Protein AF-A0A554UJU0-F1 (afdb_monomer_lite)

Sequence (227 aa):
MSGELVLDNARLVLRDEVVLGAVTIRDGLIHDLERGRVGVGEDFDGDYLIPGAVELHTDHAEYHMRPRPDVEWEPTAAVLAHDAQMTAAGATTVLDAVRLGSGPDDDAAATARAARRLTEAIIGTRQADVLRADHLMHLRCEISAPDCLEQFESYADHPLVRLVSLMDHTPPHHKPRRTPVPDQTLPCHPFAPNTPVHCSHPSAPRPRSSHLTNSKTKTRSTTHLLH

Foldseek 3Di:
DDAKAKEAQEQEDDPPDTAGWMFIADPLHTPDTGGHGPPDHHYPVHYYDYPFDAAADDQQLLCLQDVDPPDGDQSLVSVQVVLVVSVVVRHQHYAHEQEAADDPPGDNVVSLVSSVRNVVSLVVCVVVVPGLHHYAHEYEAAPVGPRRVVSCVVPVPPPRYDHYDYDHPPDPPPPPPPPPDPPPPDDDDDDDDDDDDDDDDDDDDDDDDDDDDDDDDRRDDPDDPDD

pLDDT: mean 79.24, std 24.83, range [23.34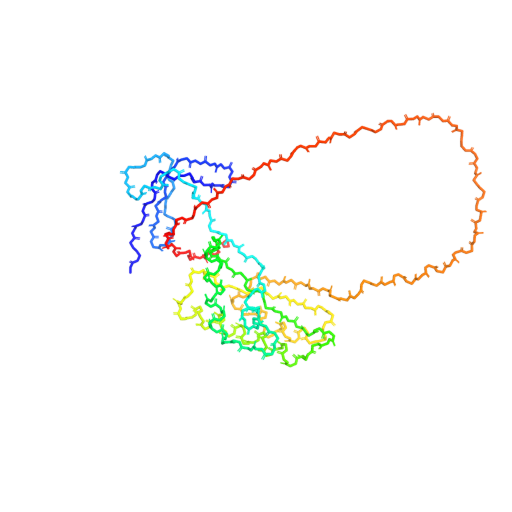, 98.5]

Secondary structure (DSSP, 8-state):
----EEEEEEEEE-SS-EEEEEEEEETTEEEEEEES--S-SEE-TT-EE-PPEEEEEE-HHHHHHSSBTTBPPPHHHHHHHHHHHHHHTTEEEEEEEEEES--TTS-HHHHHHHHHHHHHHHHHHHHTT--SSEEEEEEEEETT-TTHHHHHHTTTT-TTEEEEEEE--SPP-------------PPPP-PPP-----------PPPPP------------------

Radius of gyration: 26.59 Å; chains: 1; bounding box: 62×50×79 Å

Structure (mmCIF, N/CA/C/O backbone):
data_AF-A0A554UJU0-F1
#
_entry.id   AF-A0A554UJU0-F1
#
loop_
_atom_site.group_PDB
_atom_site.id
_atom_site.type_symbol
_atom_site.label_atom_id
_atom_site.label_alt_id
_atom_site.label_comp_id
_atom_site.label_asym_id
_atom_site.label_entity_id
_atom_site.label_seq_id
_atom_site.pdbx_PDB_ins_code
_atom_site.Cartn_x
_atom_site.Cartn_y
_atom_site.Cartn_z
_atom_site.occupancy
_atom_site.B_iso_or_equiv
_atom_site.auth_seq_id
_atom_site.auth_comp_id
_atom_site.auth_asym_id
_atom_site.auth_atom_id
_atom_site.pdbx_PDB_model_num
ATOM 1 N N . MET A 1 1 ? 8.185 4.685 19.438 1.00 41.12 1 MET A N 1
ATOM 2 C CA . MET A 1 1 ? 7.465 3.639 20.187 1.00 41.12 1 MET A CA 1
ATOM 3 C C . MET A 1 1 ? 5.994 3.839 19.902 1.00 41.12 1 MET A C 1
ATOM 5 O O . MET A 1 1 ? 5.480 4.906 20.209 1.00 41.12 1 MET A O 1
ATOM 9 N N . SER A 1 2 ? 5.370 2.906 19.193 1.00 59.56 2 SER A N 1
ATOM 10 C CA . SER A 1 2 ? 3.920 2.903 18.995 1.00 59.56 2 SER A CA 1
ATOM 11 C C . SER A 1 2 ? 3.270 2.552 20.326 1.00 59.56 2 SER A C 1
ATOM 13 O O . SER A 1 2 ? 3.501 1.471 20.847 1.00 59.56 2 SER A O 1
ATOM 15 N N . GLY A 1 3 ? 2.537 3.497 20.910 1.00 84.19 3 GLY A N 1
ATOM 16 C CA . GLY A 1 3 ? 1.732 3.233 22.098 1.00 84.19 3 GLY A CA 1
ATOM 17 C C . GLY A 1 3 ? 0.534 2.340 21.779 1.00 84.19 3 GLY A C 1
ATOM 18 O O . GLY A 1 3 ? 0.252 2.040 20.618 1.00 84.19 3 GLY A O 1
ATOM 19 N N . GLU A 1 4 ? -0.172 1.936 22.826 1.00 94.25 4 GLU A N 1
ATOM 20 C CA . GLU A 1 4 ? -1.499 1.339 22.703 1.00 94.25 4 GLU A CA 1
ATOM 21 C C . GLU A 1 4 ? -2.502 2.394 22.205 1.00 94.25 4 GLU A C 1
ATOM 23 O O . GLU A 1 4 ? -2.499 3.532 22.680 1.00 94.25 4 GLU A O 1
ATOM 28 N N . LEU A 1 5 ? -3.346 2.016 21.245 1.00 95.81 5 LEU A N 1
ATOM 29 C CA . LEU A 1 5 ? -4.483 2.796 20.762 1.00 95.81 5 LEU A CA 1
ATOM 30 C C . LEU A 1 5 ? -5.749 1.963 20.948 1.00 95.81 5 LEU A C 1
ATOM 32 O O . LEU A 1 5 ? -5.813 0.834 20.469 1.00 95.81 5 LEU A O 1
ATOM 36 N N . VAL A 1 6 ? -6.758 2.533 21.597 1.00 97.19 6 VAL A N 1
ATOM 37 C CA . VAL A 1 6 ? -8.088 1.930 21.712 1.00 97.19 6 VAL A CA 1
ATOM 38 C C . VAL A 1 6 ? -9.078 2.840 20.998 1.00 97.19 6 VAL A C 1
ATOM 40 O O . VAL A 1 6 ? -9.145 4.026 21.322 1.00 97.19 6 VAL A O 1
ATOM 43 N N . LEU A 1 7 ? -9.816 2.293 20.033 1.00 97.75 7 LEU A N 1
ATOM 44 C CA . LEU A 1 7 ? -10.959 2.953 19.400 1.00 97.75 7 LEU A CA 1
ATOM 45 C C . LEU A 1 7 ? -12.227 2.280 19.934 1.00 97.75 7 LEU A C 1
ATOM 47 O O . LEU A 1 7 ? -12.445 1.104 19.652 1.00 97.75 7 LEU A O 1
ATOM 51 N N . ASP A 1 8 ? -13.030 2.995 20.716 1.00 98.06 8 ASP A N 1
ATOM 52 C CA . ASP A 1 8 ? -14.304 2.523 21.276 1.00 98.06 8 ASP A CA 1
ATOM 53 C C . ASP A 1 8 ? -15.488 3.042 20.451 1.00 98.06 8 ASP A C 1
ATOM 55 O O . ASP A 1 8 ? -15.350 3.962 19.650 1.00 98.06 8 ASP A O 1
ATOM 59 N N . ASN A 1 9 ? -16.677 2.476 20.669 1.00 97.62 9 ASN A N 1
ATOM 60 C CA . ASN A 1 9 ? -17.921 2.923 20.042 1.00 97.62 9 ASN A CA 1
ATOM 61 C C . ASN A 1 9 ? -17.843 2.949 18.499 1.00 97.62 9 ASN A C 1
ATOM 63 O O . ASN A 1 9 ? -18.396 3.837 17.862 1.00 97.62 9 ASN A O 1
ATOM 67 N N . ALA A 1 10 ? -17.178 1.972 17.882 1.00 98.12 10 ALA A N 1
ATOM 68 C CA . ALA A 1 10 ? -17.066 1.841 16.430 1.00 98.12 10 ALA A CA 1
ATOM 69 C C . ALA A 1 10 ? -18.028 0.773 15.887 1.00 98.12 10 ALA A C 1
ATOM 71 O O . ALA A 1 10 ? -18.247 -0.267 16.510 1.00 98.12 10 ALA A O 1
ATOM 72 N N . ARG A 1 11 ? -18.579 0.980 14.686 1.00 98.50 11 ARG A N 1
ATOM 73 C CA . ARG A 1 11 ? -19.240 -0.074 13.899 1.00 98.50 11 ARG A CA 1
ATOM 74 C C . ARG A 1 11 ? -18.176 -0.866 13.146 1.00 98.50 11 ARG A C 1
ATOM 76 O O . ARG A 1 11 ? -17.795 -0.510 12.032 1.00 98.50 11 ARG A O 1
ATOM 83 N N . LEU A 1 12 ? -17.695 -1.932 13.772 1.00 98.12 12 LEU A N 1
ATOM 84 C CA . LEU A 1 12 ? -16.683 -2.828 13.227 1.00 98.12 12 LEU A CA 1
ATOM 85 C C . LEU A 1 12 ? -17.290 -3.645 12.082 1.00 98.12 12 LEU A C 1
ATOM 87 O O . LEU A 1 12 ? -18.213 -4.432 12.305 1.00 98.12 12 LEU A O 1
ATOM 91 N N . VAL A 1 13 ? -16.776 -3.466 10.865 1.00 97.81 13 VAL A N 1
ATOM 92 C CA . VAL A 1 13 ? -17.168 -4.272 9.702 1.00 97.81 13 VAL A CA 1
ATOM 93 C C . VAL A 1 13 ? -16.251 -5.483 9.619 1.00 97.81 13 VAL A C 1
ATOM 95 O O . VAL A 1 13 ? -15.093 -5.389 9.212 1.00 97.81 13 VAL A O 1
ATOM 98 N N . LEU A 1 14 ? -16.780 -6.629 10.033 1.00 96.69 14 LEU A N 1
ATOM 99 C CA . LEU A 1 14 ? -16.108 -7.917 9.945 1.00 96.69 14 LEU A CA 1
ATOM 100 C C . LEU A 1 14 ? -16.478 -8.602 8.625 1.00 96.69 14 LEU A C 1
ATOM 102 O O . LEU A 1 14 ? -17.199 -8.052 7.794 1.00 96.69 14 LEU A O 1
ATOM 106 N N . ARG A 1 15 ? -15.980 -9.824 8.422 1.00 95.75 15 ARG A N 1
ATOM 107 C CA . ARG A 1 15 ? -16.236 -10.588 7.193 1.00 95.75 15 ARG A CA 1
ATOM 108 C C . ARG A 1 15 ? -17.731 -10.773 6.910 1.00 95.75 15 ARG A C 1
ATOM 110 O O . ARG A 1 15 ? -18.149 -10.599 5.771 1.00 95.75 15 ARG A O 1
ATOM 117 N N . ASP A 1 16 ? -18.498 -11.126 7.939 1.00 96.88 16 ASP A N 1
ATOM 118 C CA . ASP A 1 16 ? -19.880 -11.599 7.788 1.00 96.88 16 ASP A CA 1
ATOM 119 C C . ASP A 1 16 ? -20.905 -10.742 8.551 1.00 96.88 16 ASP A C 1
ATOM 121 O O . ASP A 1 16 ? -22.111 -10.951 8.427 1.00 96.88 16 ASP A O 1
ATOM 125 N N . GLU A 1 17 ? -20.451 -9.777 9.355 1.00 97.44 17 GLU A N 1
ATOM 126 C CA . GLU A 1 17 ? -21.320 -8.982 10.222 1.00 97.44 17 GLU A CA 1
ATOM 127 C C . GLU A 1 17 ? -20.766 -7.580 10.486 1.00 97.44 17 GLU A C 1
ATOM 129 O O . GLU A 1 17 ? -19.571 -7.315 10.342 1.00 97.44 17 GLU A O 1
ATOM 134 N N . VAL A 1 18 ? -21.659 -6.691 10.922 1.00 98.25 18 VAL A N 1
ATOM 135 C CA . VAL A 1 18 ? -21.302 -5.384 11.474 1.00 98.25 18 VAL A CA 1
ATOM 136 C C . VAL A 1 18 ? -21.710 -5.363 12.939 1.00 98.25 18 VAL A C 1
ATOM 138 O O . VAL A 1 18 ? -22.890 -5.538 13.251 1.00 98.25 18 VAL A O 1
ATOM 141 N N . VAL A 1 19 ? -20.751 -5.127 13.832 1.00 97.69 19 VAL A N 1
ATOM 142 C CA . VAL A 1 19 ? -20.987 -5.079 15.281 1.00 97.69 19 VAL A CA 1
ATOM 143 C C . VAL A 1 19 ? -20.570 -3.730 15.848 1.00 97.69 19 VAL A C 1
ATOM 145 O O . VAL A 1 19 ? -19.550 -3.175 15.454 1.00 97.69 19 VAL A O 1
ATOM 148 N N . LEU A 1 20 ? -21.355 -3.193 16.784 1.00 98.25 20 LEU A N 1
ATOM 149 C CA . LEU A 1 20 ? -20.886 -2.086 17.617 1.00 98.25 20 LEU A CA 1
ATOM 150 C C . LEU A 1 20 ? -19.859 -2.644 18.603 1.00 98.25 20 LEU A C 1
ATOM 152 O O . LEU A 1 20 ? -20.150 -3.635 19.278 1.00 98.25 20 LEU A O 1
ATOM 156 N N . GLY A 1 21 ? -18.687 -2.031 18.687 1.00 97.75 21 GLY A N 1
ATOM 157 C CA . GLY A 1 21 ? -17.577 -2.576 19.450 1.00 97.75 21 GLY A CA 1
ATOM 158 C C . GLY A 1 21 ? -16.414 -1.615 19.631 1.00 97.75 21 GLY A C 1
ATOM 159 O O . GLY A 1 21 ? -16.518 -0.424 19.333 1.00 97.75 21 GLY A O 1
ATOM 160 N N . ALA A 1 22 ? -15.302 -2.179 20.084 1.00 98.06 22 ALA A N 1
ATOM 161 C CA . ALA A 1 22 ? -14.028 -1.500 20.230 1.00 98.06 22 ALA A CA 1
ATOM 162 C C . ALA A 1 22 ? -12.893 -2.322 19.607 1.00 98.06 22 ALA A C 1
ATOM 164 O O . ALA A 1 22 ? -12.956 -3.553 19.564 1.00 98.06 22 ALA A O 1
ATOM 165 N N . VAL A 1 23 ? -11.843 -1.647 19.141 1.00 97.62 23 VAL A N 1
ATOM 166 C CA . VAL A 1 23 ? -10.590 -2.282 18.718 1.00 97.62 23 VAL A CA 1
ATOM 167 C C . VAL A 1 23 ? -9.434 -1.777 19.568 1.00 97.62 23 VAL A C 1
ATOM 169 O O . VAL A 1 23 ? -9.265 -0.572 19.754 1.00 97.62 23 VAL A O 1
ATOM 172 N N . THR A 1 24 ? -8.610 -2.706 20.044 1.00 97.44 24 THR A N 1
ATOM 173 C CA . THR A 1 24 ? -7.340 -2.396 20.704 1.00 97.44 24 THR A CA 1
ATOM 174 C C . THR A 1 24 ? -6.198 -2.697 19.750 1.00 97.44 24 THR A C 1
ATOM 176 O O . THR A 1 24 ? -6.094 -3.798 19.209 1.00 97.44 24 THR A O 1
ATOM 179 N N . ILE A 1 25 ? -5.318 -1.723 19.555 1.00 96.69 25 ILE A N 1
ATOM 180 C CA . ILE A 1 25 ? -4.169 -1.788 18.660 1.00 96.69 25 ILE A CA 1
ATOM 181 C C . ILE A 1 25 ? -2.909 -1.601 19.498 1.00 96.69 25 ILE A C 1
ATOM 183 O O . ILE A 1 25 ? -2.757 -0.601 20.200 1.00 96.69 25 ILE A O 1
ATOM 187 N N . ARG A 1 26 ? -1.989 -2.562 19.416 1.00 95.88 26 ARG A N 1
ATOM 188 C CA . ARG A 1 26 ? -0.685 -2.524 20.088 1.00 95.88 26 ARG A CA 1
ATOM 189 C C . ARG A 1 26 ? 0.397 -2.741 19.058 1.00 95.88 26 ARG A C 1
ATOM 191 O O . ARG A 1 26 ? 0.314 -3.657 18.248 1.00 95.88 26 ARG A O 1
ATOM 198 N N . ASP A 1 27 ? 1.391 -1.865 19.063 1.00 92.44 27 ASP A N 1
ATOM 199 C CA . ASP A 1 27 ? 2.519 -1.953 18.138 1.00 92.44 27 ASP A CA 1
ATOM 200 C C . ASP A 1 27 ? 2.123 -2.024 16.652 1.00 92.44 27 ASP A C 1
ATOM 202 O O . ASP A 1 27 ? 2.762 -2.684 15.839 1.00 92.44 27 ASP A O 1
ATOM 206 N N . GLY A 1 28 ? 1.041 -1.320 16.294 1.00 91.00 28 GLY A N 1
ATOM 207 C CA . GLY A 1 28 ? 0.481 -1.302 14.938 1.00 91.00 28 GLY A CA 1
ATOM 208 C C . GLY A 1 28 ? -0.363 -2.530 14.579 1.00 91.00 28 GLY A C 1
ATOM 209 O O . GLY A 1 28 ? -1.012 -2.536 13.539 1.00 91.00 28 GLY A O 1
ATOM 210 N N . LEU A 1 29 ? -0.419 -3.540 15.442 1.00 95.25 29 LEU A N 1
ATOM 211 C CA . LEU A 1 29 ? -1.196 -4.753 15.226 1.00 95.25 29 LEU A CA 1
ATOM 212 C C . LEU A 1 29 ? -2.518 -4.694 15.984 1.00 95.25 29 LEU A C 1
ATOM 214 O O . LEU A 1 29 ? -2.592 -4.172 17.097 1.00 95.25 29 LEU A O 1
ATOM 218 N N . ILE A 1 30 ? -3.562 -5.270 15.390 1.00 96.31 30 ILE A N 1
ATOM 219 C CA . ILE A 1 30 ? -4.828 -5.504 16.086 1.00 96.31 30 ILE A CA 1
ATOM 220 C C . ILE A 1 30 ? -4.552 -6.523 17.194 1.00 96.31 30 ILE A C 1
ATOM 222 O O . ILE A 1 30 ? -4.195 -7.666 16.916 1.00 96.31 30 ILE A O 1
ATOM 226 N N . HIS A 1 31 ? -4.685 -6.085 18.442 1.00 96.81 31 HIS A N 1
ATOM 227 C CA . HIS A 1 31 ? -4.496 -6.918 19.622 1.00 96.81 31 HIS A CA 1
ATOM 228 C C . HIS A 1 31 ? -5.812 -7.554 20.072 1.00 96.81 31 HIS A C 1
ATOM 230 O O . HIS A 1 31 ? -5.816 -8.719 20.456 1.00 96.81 31 HIS A O 1
ATOM 236 N N . ASP A 1 32 ? -6.912 -6.795 20.046 1.00 96.50 32 ASP A N 1
ATOM 237 C CA . ASP A 1 32 ? -8.223 -7.295 20.465 1.00 96.50 32 ASP A CA 1
ATOM 238 C C . ASP A 1 32 ? -9.379 -6.610 19.724 1.00 96.50 32 ASP A C 1
ATOM 240 O O . ASP A 1 32 ? -9.243 -5.474 19.257 1.00 96.50 32 ASP A O 1
ATOM 244 N N . LEU A 1 33 ? -10.510 -7.312 19.636 1.00 96.62 33 LEU A N 1
ATOM 245 C CA . LEU A 1 33 ? -11.778 -6.837 19.085 1.00 96.62 33 LEU A CA 1
ATOM 246 C C . LEU A 1 33 ? -12.902 -7.198 20.055 1.00 96.62 33 LEU A C 1
ATOM 248 O O . LEU A 1 33 ? -13.291 -8.361 20.176 1.00 96.62 33 LEU A O 1
ATOM 252 N N . GLU A 1 34 ? -13.466 -6.191 20.707 1.00 96.88 34 GLU A N 1
ATOM 253 C CA . GLU A 1 34 ? -14.497 -6.373 21.723 1.00 96.88 34 GLU A CA 1
ATOM 254 C C . GLU A 1 34 ? -15.868 -5.963 21.182 1.00 96.88 34 GLU A C 1
ATOM 256 O O . GLU A 1 34 ? -16.014 -4.964 20.475 1.00 96.88 34 GLU A O 1
ATOM 261 N N . ARG A 1 35 ? -16.901 -6.748 21.506 1.00 96.25 35 ARG A N 1
ATOM 262 C CA . ARG A 1 35 ? -18.293 -6.412 21.181 1.00 96.25 35 ARG A CA 1
ATOM 263 C C . ARG A 1 35 ? -18.887 -5.546 22.287 1.00 96.25 35 ARG A C 1
ATOM 265 O O . ARG A 1 35 ? -18.789 -5.885 23.462 1.00 96.25 35 ARG A O 1
ATOM 272 N N . GLY A 1 36 ? -19.616 -4.506 21.896 1.00 94.31 36 GLY A N 1
ATOM 273 C CA . GLY A 1 36 ? -20.135 -3.498 22.814 1.00 94.31 36 GLY A CA 1
ATOM 274 C C . GLY A 1 36 ? -19.085 -2.453 23.187 1.00 94.31 36 GLY A C 1
ATOM 275 O O . GLY A 1 36 ? -17.926 -2.541 22.796 1.00 94.31 36 GLY A O 1
ATOM 276 N N . ARG A 1 37 ? -19.520 -1.426 23.919 1.00 93.25 37 ARG A N 1
ATOM 277 C CA . ARG A 1 37 ? -18.629 -0.348 24.351 1.00 93.25 37 ARG A CA 1
ATOM 278 C C . ARG A 1 37 ? -17.758 -0.801 25.515 1.00 93.25 37 ARG A C 1
ATOM 280 O O . ARG A 1 37 ? -18.285 -1.375 26.469 1.00 93.25 37 ARG A O 1
ATOM 287 N N . VAL A 1 38 ? -16.474 -0.463 25.466 1.00 93.31 38 VAL A N 1
ATOM 288 C CA . VAL A 1 38 ? -15.516 -0.724 26.556 1.00 93.31 38 VAL A CA 1
ATOM 289 C C . VAL A 1 38 ? -15.375 0.470 27.505 1.00 93.31 38 VAL A C 1
ATOM 291 O O . VAL A 1 38 ? -14.982 0.301 28.657 1.00 93.31 38 VAL A O 1
ATOM 294 N N . GLY A 1 39 ? -15.749 1.679 27.064 1.00 92.25 39 GLY A N 1
ATOM 295 C CA . GLY A 1 39 ? -15.749 2.887 27.895 1.00 92.25 39 GLY A CA 1
ATOM 296 C C . GLY A 1 39 ? -14.361 3.483 28.151 1.00 92.25 39 GLY A C 1
ATOM 297 O O . GLY A 1 39 ? -14.210 4.308 29.052 1.00 92.25 39 GLY A O 1
ATOM 298 N N . VAL A 1 40 ? -13.356 3.070 27.377 1.00 93.56 40 VAL A N 1
ATOM 299 C CA . VAL A 1 40 ? -11.974 3.567 27.411 1.00 93.56 40 VAL A CA 1
ATOM 300 C C . VAL A 1 40 ? -11.470 3.785 25.985 1.00 93.56 40 VAL A C 1
ATOM 302 O O . VAL A 1 40 ? -11.921 3.109 25.069 1.00 93.56 40 VAL A O 1
ATOM 305 N N . GLY A 1 41 ? -10.513 4.694 25.796 1.00 94.75 41 GLY A N 1
ATOM 306 C CA . GLY A 1 41 ? -9.967 5.007 24.472 1.00 94.75 41 GLY A CA 1
ATOM 307 C C . GLY A 1 41 ? -10.637 6.197 23.787 1.00 94.75 41 GLY A C 1
ATOM 308 O O . GLY A 1 41 ? -11.312 7.006 24.425 1.00 94.75 41 GLY A O 1
ATOM 309 N N . GLU A 1 42 ? -10.384 6.327 22.489 1.00 96.75 42 GLU A N 1
ATOM 310 C CA . GLU A 1 42 ? -10.978 7.343 21.623 1.00 96.75 42 GLU A CA 1
ATOM 311 C C . GLU A 1 42 ? -12.390 6.911 21.211 1.00 96.75 42 GLU A C 1
ATOM 313 O O . GLU A 1 42 ? -12.586 5.789 20.749 1.00 96.75 42 GLU A O 1
ATOM 318 N N . ASP A 1 43 ? -13.378 7.789 21.392 1.00 97.06 43 ASP A N 1
ATOM 319 C CA . ASP A 1 43 ? -14.756 7.533 20.966 1.00 97.06 43 ASP A CA 1
ATOM 320 C C . ASP A 1 43 ? -14.864 7.723 19.445 1.00 97.06 43 ASP A C 1
ATOM 322 O O . ASP A 1 43 ? -14.670 8.829 18.940 1.00 97.06 43 ASP A O 1
ATOM 326 N N . PHE A 1 44 ? -15.170 6.645 18.722 1.00 97.06 44 PHE A N 1
ATOM 327 C CA . PHE A 1 44 ? -15.310 6.633 17.265 1.00 97.06 44 PHE A CA 1
ATOM 328 C C . PHE A 1 44 ? -16.709 7.073 16.786 1.00 97.06 44 PHE A C 1
ATOM 330 O O . PHE A 1 44 ? -17.053 6.868 15.628 1.00 97.06 44 PHE A O 1
ATOM 337 N N . ASP A 1 45 ? -17.535 7.642 17.671 1.00 97.25 45 ASP A N 1
ATOM 338 C CA . ASP A 1 45 ? -18.843 8.267 17.396 1.00 97.25 45 ASP A CA 1
ATOM 339 C C . ASP A 1 45 ? -19.863 7.369 16.661 1.00 97.25 45 ASP A C 1
ATOM 341 O O . ASP A 1 45 ? -20.771 7.815 15.960 1.00 97.25 45 ASP A O 1
ATOM 345 N N . GLY A 1 46 ? -19.734 6.051 16.813 1.00 96.88 46 GLY A N 1
ATOM 346 C CA . GLY A 1 46 ? -20.559 5.082 16.100 1.00 96.88 46 GLY A CA 1
ATOM 347 C C . GLY A 1 46 ? -20.225 4.953 14.612 1.00 96.88 46 GLY A C 1
ATOM 348 O O . GLY A 1 46 ? -20.975 4.277 13.899 1.00 96.88 46 GLY A O 1
ATOM 349 N N . ASP A 1 47 ? -19.151 5.570 14.116 1.00 97.88 47 ASP A N 1
ATOM 350 C CA . ASP A 1 47 ? -18.752 5.488 12.712 1.00 97.88 47 ASP A CA 1
ATOM 351 C C . ASP A 1 47 ? -18.245 4.095 12.328 1.00 97.88 47 ASP A C 1
ATOM 353 O O . ASP A 1 47 ? -17.959 3.233 13.164 1.00 97.88 47 ASP A O 1
ATOM 357 N N . TYR A 1 48 ? -18.184 3.847 11.020 1.00 98.06 48 TYR A N 1
ATOM 358 C CA . TYR A 1 48 ? -17.742 2.569 10.478 1.00 98.06 48 TYR A CA 1
ATOM 359 C C . TYR A 1 48 ? -16.226 2.456 10.504 1.00 98.06 48 TYR A C 1
ATOM 361 O O . TYR A 1 48 ? -15.523 3.245 9.875 1.00 98.06 48 TYR A O 1
ATOM 369 N N . LEU A 1 49 ? -15.740 1.403 11.154 1.00 97.56 49 LEU A N 1
ATOM 370 C CA . LEU A 1 49 ? -14.356 0.979 11.051 1.00 97.56 49 LEU A CA 1
ATOM 371 C C . LEU A 1 49 ? -14.283 -0.232 10.121 1.00 97.56 49 LEU A C 1
ATOM 373 O O . LEU A 1 49 ? -14.761 -1.320 10.451 1.00 97.56 49 LEU A O 1
ATOM 377 N N . ILE A 1 50 ? -13.698 -0.019 8.944 1.00 97.44 50 ILE A N 1
ATOM 378 C CA . ILE A 1 50 ? -13.497 -1.044 7.916 1.00 97.44 50 ILE A CA 1
ATOM 379 C C . ILE A 1 50 ? -12.014 -1.425 7.825 1.00 97.44 50 ILE A C 1
ATOM 381 O O . ILE A 1 50 ? -11.155 -0.586 8.109 1.00 97.44 50 ILE A O 1
ATOM 385 N N . PRO A 1 51 ? -11.684 -2.657 7.395 1.00 96.75 51 PRO A N 1
ATOM 386 C CA . PRO A 1 51 ? -10.320 -2.991 7.009 1.00 96.75 51 PRO A CA 1
ATOM 387 C C . PRO A 1 51 ? -9.816 -2.036 5.924 1.00 96.75 51 PRO A C 1
ATOM 389 O O . PRO A 1 51 ? -10.563 -1.671 5.013 1.00 96.75 51 PRO A O 1
ATOM 392 N N . GLY A 1 52 ? -8.543 -1.653 6.012 1.00 96.50 52 GLY A N 1
ATOM 393 C CA . GLY A 1 52 ? -7.903 -0.850 4.976 1.00 96.50 52 GLY A CA 1
ATOM 394 C C . GLY A 1 52 ? -7.952 -1.551 3.618 1.00 96.50 52 GLY A C 1
ATOM 395 O O . GLY A 1 52 ? -7.793 -2.772 3.531 1.00 96.50 52 GLY A O 1
ATOM 396 N N . ALA A 1 53 ? -8.205 -0.787 2.555 1.00 97.50 53 ALA A N 1
ATOM 397 C CA . ALA A 1 53 ? -8.322 -1.362 1.222 1.00 97.50 53 ALA A CA 1
ATOM 398 C C . ALA A 1 53 ? -6.950 -1.807 0.685 1.00 97.50 53 ALA A C 1
ATOM 400 O O . ALA A 1 53 ? -5.928 -1.150 0.914 1.00 97.50 53 ALA A O 1
ATOM 401 N N . VAL A 1 54 ? -6.957 -2.915 -0.058 1.00 97.56 54 VAL A N 1
ATOM 402 C CA . VAL A 1 54 ? -5.813 -3.396 -0.836 1.00 97.56 54 VAL A CA 1
ATOM 403 C C . VAL A 1 54 ? -6.087 -3.070 -2.298 1.00 97.56 54 VAL A C 1
ATOM 405 O O . VAL A 1 54 ? -6.931 -3.708 -2.927 1.00 97.56 54 VAL A O 1
ATOM 408 N N . GLU A 1 55 ? -5.399 -2.060 -2.822 1.00 96.44 55 GLU A N 1
ATOM 409 C CA . GLU A 1 55 ? -5.454 -1.709 -4.239 1.00 96.44 55 GLU A CA 1
ATOM 410 C C . GLU A 1 55 ? -4.567 -2.680 -5.019 1.00 96.44 55 GLU A C 1
ATOM 412 O O . GLU A 1 55 ? -3.356 -2.724 -4.815 1.00 96.44 55 GLU A O 1
ATOM 417 N N . LEU A 1 56 ? -5.179 -3.495 -5.878 1.00 95.75 56 LEU A N 1
ATOM 418 C CA . LEU A 1 56 ? -4.491 -4.558 -6.611 1.00 95.75 56 LEU A CA 1
ATOM 419 C C . LEU A 1 56 ? -3.921 -4.078 -7.942 1.00 95.75 56 LEU A C 1
ATOM 421 O O . LEU A 1 56 ? -3.054 -4.754 -8.494 1.00 95.75 56 LEU A O 1
ATOM 425 N N . HIS A 1 57 ? -4.444 -2.977 -8.481 1.00 90.44 57 HIS A N 1
ATOM 426 C CA . HIS A 1 57 ? -4.099 -2.539 -9.817 1.00 90.44 57 HIS A CA 1
ATOM 427 C C . HIS A 1 57 ? -4.211 -1.027 -9.976 1.00 90.44 57 HIS A C 1
ATOM 429 O O . HIS A 1 57 ? -5.284 -0.477 -10.227 1.00 90.44 57 HIS A O 1
ATOM 435 N N . THR A 1 58 ? -3.062 -0.360 -9.935 1.00 85.19 58 THR A N 1
ATOM 436 C CA . THR A 1 58 ? -2.969 1.066 -10.232 1.00 85.19 58 THR A CA 1
ATOM 437 C C . THR A 1 58 ? -1.764 1.364 -11.108 1.00 85.19 58 THR A C 1
ATOM 439 O O . THR A 1 58 ? -0.622 1.149 -10.719 1.00 85.19 58 THR A O 1
ATOM 442 N N . ASP A 1 59 ? -2.017 1.903 -12.295 1.00 81.06 59 ASP A N 1
ATOM 443 C CA . ASP A 1 59 ? -1.006 2.491 -13.179 1.00 81.06 59 ASP A CA 1
ATOM 444 C C . ASP A 1 59 ? -0.875 4.012 -12.977 1.00 81.06 59 ASP A C 1
ATOM 446 O O . ASP A 1 59 ? -0.136 4.695 -13.687 1.00 81.06 59 ASP A O 1
ATOM 450 N N . HIS A 1 60 ? -1.545 4.569 -11.959 1.00 79.06 60 HIS A N 1
ATOM 451 C CA . HIS A 1 60 ? -1.517 6.006 -11.687 1.00 79.06 60 HIS A CA 1
ATOM 452 C C . HIS A 1 60 ? -0.132 6.538 -11.326 1.00 79.06 60 HIS A C 1
ATOM 454 O O . HIS A 1 60 ? 0.132 7.709 -11.593 1.00 79.06 60 HIS A O 1
ATOM 460 N N . ALA A 1 61 ? 0.766 5.725 -10.764 1.00 79.81 61 ALA A N 1
ATOM 461 C CA . ALA A 1 61 ? 2.133 6.162 -10.489 1.00 79.81 61 ALA A CA 1
ATOM 462 C C . ALA A 1 61 ? 2.874 6.579 -11.779 1.00 79.81 61 ALA A C 1
ATOM 464 O O . ALA A 1 61 ? 3.559 7.605 -11.790 1.00 79.81 61 ALA A O 1
ATOM 465 N N . GLU A 1 62 ? 2.666 5.862 -12.891 1.00 80.44 62 GLU A N 1
ATOM 466 C CA . GLU A 1 62 ? 3.219 6.226 -14.204 1.00 80.44 62 GLU A CA 1
ATOM 467 C C . GLU A 1 62 ? 2.619 7.546 -14.717 1.00 80.44 62 GLU A C 1
ATOM 469 O O . GLU A 1 62 ? 3.347 8.415 -15.209 1.00 80.44 62 GLU A O 1
ATOM 474 N N . TYR A 1 63 ? 1.310 7.755 -14.523 1.00 79.56 63 TYR A N 1
ATOM 475 C CA . TYR A 1 63 ? 0.647 9.024 -14.845 1.00 79.56 63 TYR A CA 1
ATOM 476 C C . TYR A 1 63 ? 1.184 10.198 -14.015 1.00 79.56 63 TYR A C 1
ATOM 478 O O . TYR A 1 63 ? 1.310 11.305 -14.535 1.00 79.56 63 TYR A O 1
ATOM 486 N N . HIS A 1 64 ? 1.558 9.978 -12.752 1.00 81.62 64 HIS A N 1
ATOM 487 C CA . HIS A 1 64 ? 2.216 11.005 -11.936 1.00 81.62 64 HIS A CA 1
ATOM 488 C C . HIS A 1 64 ? 3.637 11.310 -12.433 1.00 81.62 64 HIS A C 1
ATOM 490 O O . HIS A 1 64 ? 4.054 12.466 -12.406 1.00 81.62 64 HIS A O 1
ATOM 496 N N . MET A 1 65 ? 4.374 10.317 -12.942 1.00 85.38 65 MET A N 1
ATOM 497 C CA . MET A 1 65 ? 5.696 10.534 -13.551 1.00 85.38 65 MET A CA 1
ATOM 498 C C . MET A 1 65 ? 5.621 11.298 -14.878 1.00 85.38 65 MET A C 1
ATOM 500 O O . MET A 1 65 ? 6.559 12.020 -15.220 1.00 85.38 65 MET A O 1
ATOM 504 N N . ARG A 1 66 ? 4.522 11.154 -15.624 1.00 85.19 66 ARG A N 1
ATOM 505 C CA . ARG A 1 66 ? 4.269 11.835 -16.903 1.00 85.19 66 ARG A CA 1
ATOM 506 C C . ARG A 1 66 ? 2.889 12.499 -16.904 1.00 85.19 66 ARG A C 1
ATOM 508 O O . ARG A 1 66 ? 1.988 12.054 -17.615 1.00 85.19 66 ARG A O 1
ATOM 515 N N . PRO A 1 67 ? 2.707 13.597 -16.147 1.00 81.75 67 PRO A N 1
ATOM 516 C CA . PRO A 1 67 ? 1.390 14.207 -15.946 1.00 81.75 67 PRO A CA 1
ATOM 517 C C . PRO A 1 67 ? 0.805 14.825 -17.223 1.00 81.75 67 PRO A C 1
ATOM 519 O O . PRO A 1 67 ? -0.392 15.097 -17.298 1.00 81.75 67 PRO A O 1
ATOM 522 N N . ARG A 1 68 ? 1.650 15.093 -18.224 1.00 84.44 68 ARG A N 1
ATOM 523 C CA . ARG A 1 68 ? 1.260 15.531 -19.567 1.00 84.44 68 ARG A CA 1
ATOM 524 C C . ARG A 1 68 ? 2.341 15.134 -20.582 1.00 84.44 68 ARG A C 1
ATOM 526 O O . ARG A 1 68 ? 3.466 14.858 -20.159 1.00 84.44 68 ARG A O 1
ATOM 533 N N . PRO A 1 69 ? 2.040 15.153 -21.895 1.00 81.12 69 PRO A N 1
ATOM 534 C CA . PRO A 1 69 ? 3.033 14.881 -22.930 1.00 81.12 69 PRO A CA 1
ATOM 535 C C . PRO A 1 69 ? 4.301 15.729 -22.757 1.00 81.12 69 PRO A C 1
ATOM 537 O O . PRO A 1 69 ? 4.224 16.898 -22.372 1.00 81.12 69 PRO A O 1
ATOM 540 N N . ASP A 1 70 ? 5.452 15.109 -23.017 1.00 81.44 70 ASP A N 1
ATOM 541 C CA . ASP A 1 70 ? 6.793 15.714 -23.012 1.00 81.44 70 ASP A CA 1
ATOM 542 C C . ASP A 1 70 ? 7.291 16.281 -21.672 1.00 81.44 70 ASP A C 1
ATOM 544 O O . ASP A 1 70 ? 8.341 16.925 -21.618 1.00 81.44 70 ASP A O 1
ATOM 548 N N . VAL A 1 71 ? 6.580 16.034 -20.570 1.00 83.75 71 VAL A N 1
ATOM 549 C CA . VAL A 1 71 ? 7.020 16.430 -19.229 1.00 83.75 71 VAL A CA 1
ATOM 550 C C . VAL A 1 71 ? 7.223 15.202 -18.369 1.00 83.75 71 VAL A C 1
ATOM 552 O O . VAL A 1 71 ? 6.284 14.461 -18.094 1.00 83.75 71 VAL A O 1
ATOM 555 N N . GLU A 1 72 ? 8.453 15.035 -17.895 1.00 84.12 72 GLU A N 1
ATOM 556 C CA . GLU A 1 72 ? 8.781 14.047 -16.878 1.00 84.12 72 GLU A CA 1
ATOM 557 C C . GLU A 1 72 ? 8.936 14.729 -15.525 1.00 84.12 72 GLU A C 1
ATOM 559 O O . GLU A 1 72 ? 9.700 15.686 -15.372 1.00 84.12 72 GLU A O 1
ATOM 564 N N . TRP A 1 73 ? 8.199 14.227 -14.540 1.00 88.75 73 TRP A N 1
ATOM 565 C CA . TRP A 1 73 ? 8.350 14.625 -13.153 1.00 88.75 73 TRP A CA 1
ATOM 566 C C . TRP A 1 73 ? 9.336 13.706 -12.426 1.00 88.75 73 TRP A C 1
ATOM 568 O O . TRP A 1 73 ? 9.741 12.651 -12.924 1.00 88.75 73 TRP A O 1
ATOM 578 N N . GLU A 1 74 ? 9.779 14.142 -11.252 1.00 90.94 74 GLU A N 1
ATOM 579 C CA . GLU A 1 74 ? 10.724 13.377 -10.449 1.00 90.94 74 GLU A CA 1
ATOM 580 C C . GLU A 1 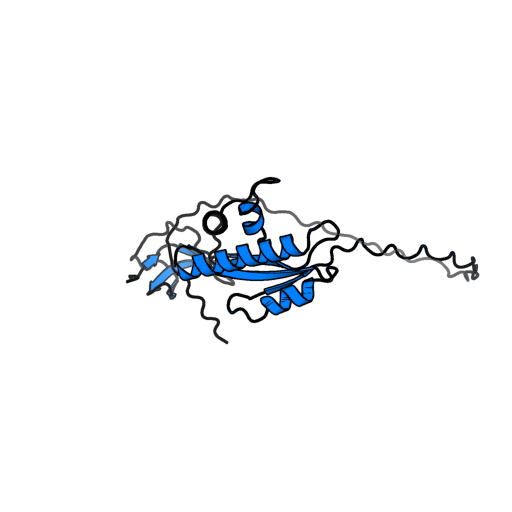74 ? 10.016 12.120 -9.887 1.00 90.94 74 GLU A C 1
ATOM 582 O O . GLU A 1 74 ? 8.937 12.250 -9.305 1.00 90.94 74 GLU A O 1
ATOM 587 N N . PRO A 1 75 ? 10.563 10.901 -10.087 1.00 91.44 75 PRO A N 1
ATOM 588 C CA . PRO A 1 75 ? 9.871 9.657 -9.738 1.00 91.44 75 PRO A CA 1
ATOM 589 C C . PRO A 1 75 ? 9.495 9.521 -8.257 1.00 91.44 75 PRO A C 1
ATOM 591 O O . PRO A 1 75 ? 8.409 9.041 -7.944 1.00 91.44 75 PRO A O 1
ATOM 594 N N . THR A 1 76 ? 10.351 9.966 -7.338 1.00 93.62 76 THR A N 1
ATOM 595 C CA . THR A 1 76 ? 10.084 9.913 -5.891 1.00 93.62 76 THR A CA 1
ATOM 596 C C . THR A 1 76 ? 8.880 10.787 -5.537 1.00 93.62 76 THR A C 1
ATOM 598 O O . THR A 1 76 ? 7.974 10.348 -4.830 1.00 93.62 76 THR A O 1
ATOM 601 N N . ALA A 1 77 ? 8.825 12.010 -6.068 1.00 93.38 77 ALA A N 1
ATOM 602 C CA . ALA A 1 77 ? 7.711 12.932 -5.896 1.00 93.38 77 ALA A CA 1
ATOM 603 C C . ALA A 1 77 ? 6.409 12.373 -6.488 1.00 93.38 77 ALA A C 1
ATOM 605 O O . ALA A 1 77 ? 5.355 12.502 -5.863 1.00 93.38 77 ALA A O 1
ATOM 606 N N . ALA A 1 78 ? 6.487 11.702 -7.641 1.00 93.50 78 ALA A N 1
ATOM 607 C CA . ALA A 1 78 ? 5.349 11.021 -8.251 1.00 93.50 78 ALA A CA 1
ATOM 608 C C . ALA A 1 78 ? 4.790 9.905 -7.350 1.00 93.50 78 ALA A C 1
ATOM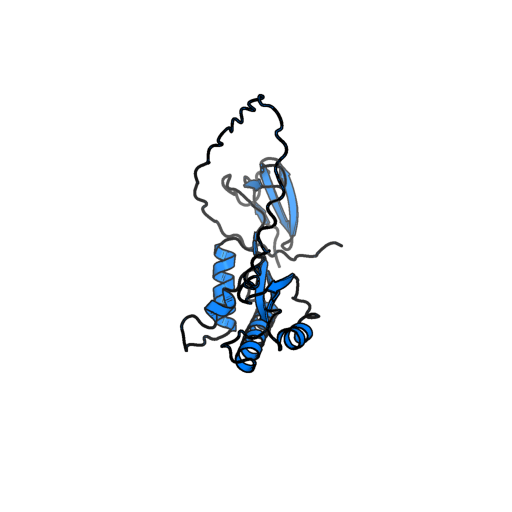 610 O O . ALA A 1 78 ? 3.582 9.862 -7.112 1.00 93.50 78 ALA A O 1
ATOM 611 N N . VAL A 1 79 ? 5.654 9.055 -6.781 1.00 95.44 79 VAL A N 1
ATOM 612 C CA . VAL A 1 79 ? 5.239 7.993 -5.845 1.00 95.44 79 VAL A CA 1
ATOM 613 C C . VAL A 1 79 ? 4.634 8.583 -4.565 1.00 95.44 79 VAL A C 1
ATOM 615 O O . VAL A 1 79 ? 3.593 8.119 -4.112 1.00 95.44 79 VAL A O 1
ATOM 618 N N . LEU A 1 80 ? 5.213 9.651 -4.007 1.00 96.06 80 LEU A N 1
ATOM 619 C CA . LEU A 1 80 ? 4.662 10.322 -2.819 1.00 96.06 80 LEU A CA 1
ATOM 620 C C . LEU A 1 80 ? 3.287 10.955 -3.079 1.00 96.06 80 LEU A C 1
ATOM 622 O O . LEU A 1 80 ? 2.402 10.907 -2.221 1.00 96.06 80 LEU A O 1
ATOM 626 N N . ALA A 1 81 ? 3.092 11.554 -4.255 1.00 95.00 81 ALA A N 1
ATOM 627 C CA . ALA A 1 81 ? 1.790 12.071 -4.665 1.00 95.00 81 ALA A CA 1
ATOM 628 C C . ALA A 1 81 ? 0.769 10.933 -4.820 1.00 95.00 81 ALA A C 1
ATOM 630 O O . ALA A 1 81 ? -0.377 11.067 -4.379 1.00 95.00 81 ALA A O 1
ATOM 631 N N . HIS A 1 82 ? 1.200 9.803 -5.383 1.00 95.25 82 HIS A N 1
ATOM 632 C CA . HIS A 1 82 ? 0.374 8.613 -5.517 1.00 95.25 82 HIS A CA 1
ATOM 633 C C . HIS A 1 82 ? -0.033 8.023 -4.154 1.00 95.25 82 HIS A C 1
ATOM 635 O O . HIS A 1 82 ? -1.226 7.828 -3.920 1.00 95.25 82 HIS A O 1
ATOM 641 N N . ASP A 1 83 ? 0.904 7.846 -3.216 1.00 97.19 83 ASP A N 1
ATOM 642 C CA . ASP A 1 83 ? 0.638 7.413 -1.830 1.00 97.19 83 ASP A CA 1
ATOM 643 C C . ASP A 1 83 ? -0.390 8.323 -1.142 1.00 97.19 83 ASP A C 1
ATOM 645 O O . ASP A 1 83 ? -1.356 7.859 -0.526 1.00 97.19 83 ASP A O 1
ATOM 649 N N . ALA A 1 84 ? -0.240 9.643 -1.289 1.00 96.44 84 ALA A N 1
ATOM 650 C CA . ALA A 1 84 ? -1.181 10.596 -0.715 1.00 96.44 84 ALA A CA 1
ATOM 651 C C . ALA A 1 84 ? -2.602 10.424 -1.281 1.00 96.44 84 ALA A C 1
ATOM 653 O O . ALA A 1 84 ? -3.571 10.527 -0.523 1.00 96.44 84 ALA A O 1
ATOM 654 N N . GLN A 1 85 ? -2.729 10.145 -2.582 1.00 95.56 85 GLN A N 1
ATOM 655 C CA . GLN A 1 85 ? -4.008 9.886 -3.243 1.00 95.56 85 GLN A CA 1
ATOM 656 C C . GLN A 1 85 ? -4.630 8.563 -2.772 1.00 95.56 85 GLN A C 1
ATOM 658 O O . GLN A 1 85 ? -5.806 8.540 -2.408 1.00 95.56 85 GLN A O 1
ATOM 663 N N . MET A 1 86 ? -3.847 7.483 -2.730 1.00 96.50 86 MET A N 1
ATOM 664 C CA . MET A 1 86 ? -4.311 6.153 -2.319 1.00 96.50 86 MET A CA 1
ATOM 665 C C . MET A 1 86 ? -4.742 6.135 -0.851 1.00 96.50 86 MET A C 1
ATOM 667 O O . MET A 1 86 ? -5.848 5.706 -0.520 1.00 96.50 86 MET A O 1
ATOM 671 N N . THR A 1 87 ? -3.932 6.715 0.035 1.00 96.94 87 THR A N 1
ATOM 672 C CA . THR A 1 87 ? -4.271 6.794 1.463 1.00 96.94 87 THR A CA 1
ATOM 673 C C . THR A 1 87 ? -5.451 7.715 1.752 1.00 96.94 87 THR A C 1
ATOM 675 O O . THR A 1 87 ? -6.203 7.472 2.694 1.00 96.94 87 THR A O 1
ATOM 678 N N . ALA A 1 88 ? -5.671 8.760 0.949 1.00 96.69 88 ALA A N 1
ATOM 679 C CA . ALA A 1 88 ? -6.882 9.574 1.054 1.00 96.69 88 ALA A CA 1
ATOM 680 C C . ALA A 1 88 ? -8.150 8.794 0.660 1.00 96.69 88 ALA A C 1
ATOM 682 O O . ALA A 1 88 ? -9.208 9.041 1.239 1.00 96.69 88 ALA A O 1
ATOM 683 N N . ALA A 1 89 ? -8.031 7.840 -0.268 1.00 95.94 89 ALA A N 1
ATOM 684 C CA . ALA A 1 89 ? -9.111 6.948 -0.687 1.00 95.94 89 ALA A CA 1
ATOM 685 C C . ALA A 1 89 ? -9.342 5.754 0.264 1.00 95.94 89 ALA A C 1
ATOM 687 O O . ALA A 1 89 ? -10.272 4.983 0.049 1.00 95.94 89 ALA A O 1
ATOM 688 N N . GLY A 1 90 ? -8.535 5.609 1.323 1.00 96.00 90 GLY A N 1
ATOM 689 C CA . GLY A 1 90 ? -8.661 4.526 2.306 1.00 96.00 90 GLY A CA 1
ATOM 690 C C . GLY A 1 90 ? -7.864 3.260 1.974 1.00 96.00 90 GLY A C 1
ATOM 691 O O . GLY A 1 90 ? -8.035 2.245 2.651 1.00 96.00 90 GLY A O 1
ATOM 692 N N . ALA A 1 91 ? -6.984 3.301 0.967 1.00 97.44 91 ALA A N 1
ATOM 693 C CA . ALA A 1 91 ? -6.053 2.210 0.706 1.00 97.44 91 ALA A CA 1
ATOM 694 C C . ALA A 1 91 ? -4.897 2.231 1.713 1.00 97.44 91 ALA A C 1
ATOM 696 O O . ALA A 1 91 ? -4.277 3.270 1.955 1.00 97.44 91 ALA A O 1
ATOM 697 N N . THR A 1 92 ? -4.606 1.069 2.290 1.00 97.88 92 THR A N 1
ATOM 698 C CA . THR A 1 92 ? -3.466 0.854 3.197 1.00 97.88 92 THR A CA 1
ATOM 699 C C . THR A 1 92 ? -2.376 0.006 2.557 1.00 97.88 92 THR A C 1
ATOM 701 O O . THR A 1 92 ? -1.249 -0.010 3.046 1.00 97.88 92 THR A O 1
ATOM 704 N N . THR A 1 93 ? -2.697 -0.681 1.461 1.00 98.06 93 THR A N 1
ATOM 705 C CA . THR A 1 93 ? -1.754 -1.462 0.661 1.00 98.06 93 THR A CA 1
ATOM 706 C C . THR A 1 93 ? -2.034 -1.208 -0.810 1.00 98.06 93 THR A C 1
ATOM 708 O O . THR A 1 93 ? -3.192 -1.204 -1.226 1.00 98.06 93 THR A O 1
ATOM 711 N N . VAL A 1 94 ? -0.981 -0.987 -1.586 1.00 97.69 94 VAL A N 1
ATOM 712 C CA . VAL A 1 94 ? -1.046 -0.635 -3.002 1.00 97.69 94 VAL A CA 1
ATOM 713 C C . VAL A 1 94 ? -0.098 -1.541 -3.771 1.00 97.69 94 VAL A C 1
ATOM 715 O O . VAL A 1 94 ? 1.068 -1.675 -3.410 1.00 97.69 94 VAL A O 1
ATOM 718 N N . LEU A 1 95 ? -0.600 -2.184 -4.819 1.00 97.44 95 LEU A N 1
ATOM 719 C CA . LEU A 1 95 ? 0.208 -2.893 -5.798 1.00 97.44 95 LEU A CA 1
ATOM 720 C C . LEU A 1 95 ? 0.380 -1.979 -7.013 1.00 97.44 95 LEU A C 1
ATOM 722 O O . LEU A 1 95 ? -0.492 -1.897 -7.881 1.00 97.44 95 LEU A O 1
ATOM 726 N N . ASP A 1 96 ? 1.509 -1.274 -7.049 1.00 95.56 96 ASP A N 1
ATOM 727 C CA . ASP A 1 96 ? 1.868 -0.382 -8.143 1.00 95.56 96 ASP A CA 1
ATOM 728 C C . ASP A 1 96 ? 2.105 -1.203 -9.408 1.00 95.56 96 ASP A C 1
ATOM 730 O O . ASP A 1 96 ? 2.961 -2.099 -9.450 1.00 95.56 96 ASP A O 1
ATOM 734 N N . ALA A 1 97 ? 1.322 -0.909 -10.440 1.00 94.50 97 ALA A N 1
ATOM 735 C CA . ALA A 1 97 ? 1.411 -1.603 -11.701 1.00 94.50 97 ALA A CA 1
ATOM 736 C C . ALA A 1 97 ? 2.605 -1.077 -12.503 1.00 94.50 97 ALA A C 1
ATOM 738 O O . ALA A 1 97 ? 2.615 0.078 -12.920 1.00 94.50 97 ALA A O 1
ATOM 739 N N . VAL A 1 98 ? 3.592 -1.941 -12.732 1.00 94.31 98 VAL A N 1
ATOM 740 C CA . VAL A 1 98 ? 4.756 -1.662 -13.577 1.00 94.31 98 VAL A CA 1
ATOM 741 C C . VAL A 1 98 ? 4.515 -2.300 -14.935 1.00 94.31 98 VAL A C 1
ATOM 743 O O . VAL A 1 98 ? 4.378 -3.525 -15.041 1.00 94.31 98 VAL A O 1
ATOM 746 N N . ARG A 1 99 ? 4.446 -1.474 -15.978 1.00 92.81 99 ARG A N 1
ATOM 747 C CA . ARG A 1 99 ? 4.303 -1.955 -17.350 1.00 92.81 99 ARG A CA 1
ATOM 748 C C . ARG A 1 99 ? 5.607 -2.574 -17.855 1.00 92.81 99 ARG A C 1
ATOM 750 O O . ARG A 1 99 ? 6.649 -1.927 -17.837 1.00 92.81 99 ARG A O 1
ATOM 757 N N . LEU A 1 100 ? 5.517 -3.797 -18.375 1.00 93.75 100 LEU A N 1
ATOM 758 C CA . LEU A 1 100 ? 6.602 -4.513 -19.039 1.00 93.75 100 LEU A CA 1
ATOM 759 C C . LEU A 1 100 ? 6.213 -4.842 -20.483 1.00 93.75 100 LEU A C 1
ATOM 761 O O . LEU A 1 100 ? 5.117 -5.345 -20.740 1.00 93.75 100 LEU A O 1
ATOM 765 N N . GLY A 1 101 ? 7.136 -4.586 -21.405 1.00 91.12 101 GLY A N 1
ATOM 766 C CA . GLY A 1 101 ? 6.931 -4.753 -22.841 1.00 91.12 101 GLY A CA 1
ATOM 767 C C . GLY A 1 101 ? 6.492 -3.464 -23.542 1.00 91.12 101 GLY A C 1
ATOM 768 O O . GLY A 1 101 ? 5.619 -2.725 -23.069 1.00 91.12 101 GLY A O 1
ATOM 769 N N . SER A 1 102 ? 7.116 -3.182 -24.684 1.00 88.12 102 SER A N 1
ATOM 770 C CA . SER A 1 102 ? 6.793 -2.023 -25.521 1.00 88.12 102 SER A CA 1
ATOM 771 C C . SER A 1 102 ? 5.602 -2.280 -26.442 1.00 88.12 102 SER A C 1
ATOM 773 O O . SER A 1 102 ? 5.450 -3.350 -27.025 1.00 88.12 102 SER A O 1
ATOM 775 N N . GLY A 1 103 ? 4.727 -1.279 -26.565 1.00 83.56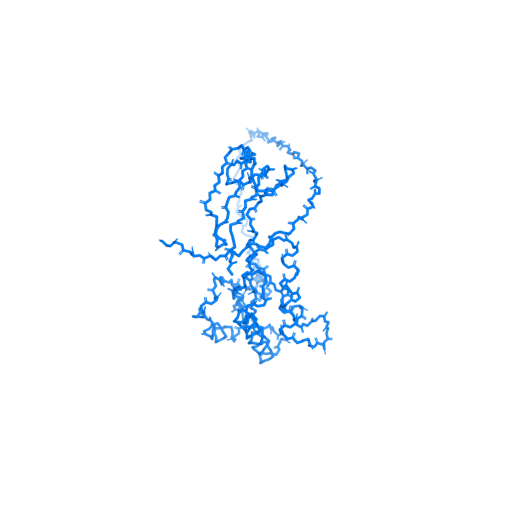 103 GLY A N 1
ATOM 776 C CA . GLY A 1 103 ? 3.663 -1.299 -27.563 1.00 83.56 103 GLY A CA 1
ATOM 777 C C . GLY A 1 103 ? 4.220 -1.100 -28.979 1.00 83.56 103 GLY A C 1
ATOM 778 O O . GLY A 1 103 ? 5.375 -0.704 -29.130 1.00 83.56 103 GLY A O 1
ATOM 779 N N . PRO A 1 104 ? 3.406 -1.311 -30.029 1.00 77.06 104 PRO A N 1
ATOM 780 C CA . PRO A 1 104 ? 3.859 -1.217 -31.421 1.00 77.06 104 PRO A CA 1
ATOM 781 C C . PRO A 1 104 ? 4.497 0.128 -31.805 1.00 77.06 104 PRO A C 1
ATOM 783 O O . PRO A 1 104 ? 5.406 0.153 -32.631 1.00 77.06 104 PRO A O 1
ATOM 786 N N . ASP A 1 105 ? 4.028 1.222 -31.198 1.00 81.44 105 ASP A N 1
ATOM 787 C CA . ASP A 1 105 ? 4.500 2.589 -31.452 1.00 81.44 105 ASP A CA 1
ATOM 788 C C . ASP A 1 105 ? 5.459 3.109 -30.361 1.00 81.44 105 ASP A C 1
ATOM 790 O O . ASP A 1 105 ? 5.897 4.260 -30.414 1.00 81.44 105 ASP A O 1
ATOM 794 N N . ASP A 1 106 ? 5.786 2.284 -29.360 1.00 83.81 106 ASP A N 1
ATOM 795 C CA . ASP A 1 106 ? 6.639 2.685 -28.243 1.00 83.81 106 ASP A CA 1
ATOM 796 C C . ASP A 1 106 ? 8.124 2.438 -28.543 1.00 83.81 106 ASP A C 1
ATOM 798 O O . ASP A 1 106 ? 8.520 1.447 -29.155 1.00 83.81 106 ASP A O 1
ATOM 802 N N . ASP A 1 107 ? 8.986 3.307 -28.015 1.00 86.94 107 ASP A N 1
ATOM 803 C CA . ASP A 1 107 ? 10.422 3.034 -27.939 1.00 86.94 107 ASP A CA 1
ATOM 804 C C . ASP A 1 107 ? 10.686 2.021 -26.810 1.00 86.94 107 ASP A C 1
ATOM 806 O O . ASP A 1 107 ? 10.527 2.333 -25.626 1.00 86.94 107 ASP A O 1
ATOM 810 N N . ALA A 1 108 ? 11.118 0.811 -27.177 1.00 86.81 108 ALA A N 1
ATOM 811 C CA . ALA A 1 108 ? 11.429 -0.279 -26.247 1.00 86.81 108 ALA A CA 1
ATOM 812 C C . ALA A 1 108 ? 12.395 0.128 -25.125 1.00 86.81 108 ALA A C 1
ATOM 814 O O . ALA A 1 108 ? 12.172 -0.167 -23.948 1.00 86.81 108 ALA A O 1
ATOM 815 N N . ALA A 1 109 ? 13.446 0.875 -25.464 1.00 87.75 109 ALA A N 1
ATOM 816 C CA . ALA A 1 109 ? 14.426 1.316 -24.486 1.00 87.75 109 ALA A CA 1
ATOM 817 C C . ALA A 1 109 ? 13.841 2.393 -23.558 1.00 87.75 109 ALA A C 1
ATOM 819 O O . ALA A 1 109 ? 14.200 2.450 -22.381 1.00 87.75 109 ALA A O 1
ATOM 820 N N . ALA A 1 110 ? 12.950 3.253 -24.053 1.00 86.94 110 ALA A N 1
ATOM 821 C CA . ALA A 1 110 ? 12.234 4.222 -23.229 1.00 86.94 110 ALA A CA 1
ATOM 822 C C . ALA A 1 110 ? 11.267 3.541 -22.254 1.00 86.94 110 ALA A C 1
ATOM 824 O O . ALA A 1 110 ? 11.261 3.909 -21.078 1.00 86.94 110 ALA A O 1
ATOM 825 N N . THR A 1 111 ? 10.525 2.528 -22.705 1.00 87.00 111 THR A N 1
ATOM 826 C CA . THR A 1 111 ? 9.617 1.734 -21.863 1.00 87.00 111 THR A CA 1
ATOM 827 C C . THR A 1 111 ? 10.378 1.031 -20.743 1.00 87.00 111 THR A C 1
ATOM 829 O O . THR A 1 111 ? 10.058 1.226 -19.570 1.00 87.00 111 THR A O 1
ATOM 832 N N . ALA A 1 112 ? 11.465 0.326 -21.069 1.00 90.12 112 ALA A N 1
ATOM 833 C CA . ALA A 1 112 ? 12.308 -0.324 -20.066 1.00 90.12 112 ALA A CA 1
ATOM 834 C C . ALA A 1 112 ? 12.904 0.682 -19.060 1.00 90.12 112 ALA A C 1
ATOM 836 O O . ALA A 1 112 ? 12.939 0.431 -17.853 1.00 90.12 112 ALA A O 1
ATOM 837 N N . ARG A 1 113 ? 13.340 1.866 -19.526 1.00 90.75 113 ARG A N 1
ATOM 838 C CA . ARG A 1 113 ? 13.823 2.940 -18.637 1.00 90.75 113 ARG A CA 1
ATOM 839 C C . ARG A 1 113 ? 12.726 3.465 -17.710 1.00 90.75 113 ARG A C 1
ATOM 841 O O . ARG A 1 113 ? 13.025 3.757 -16.554 1.00 90.75 113 ARG A O 1
ATOM 848 N N . ALA A 1 114 ? 11.495 3.609 -18.194 1.00 88.81 114 ALA A N 1
ATOM 849 C CA . ALA A 1 114 ? 10.370 4.065 -17.382 1.00 88.81 114 ALA A CA 1
ATOM 850 C C . ALA A 1 114 ? 10.034 3.049 -16.280 1.00 88.81 114 ALA A C 1
ATOM 852 O O . ALA A 1 114 ? 10.013 3.427 -15.107 1.00 88.81 114 ALA A O 1
ATOM 853 N N . ALA A 1 115 ? 9.901 1.767 -16.640 1.00 91.62 115 ALA A N 1
ATOM 854 C CA . ALA A 1 115 ? 9.667 0.673 -15.698 1.00 91.62 115 ALA A CA 1
ATOM 855 C C . ALA A 1 115 ? 10.742 0.629 -14.604 1.00 91.62 115 ALA A C 1
ATOM 857 O O . ALA A 1 115 ? 10.436 0.588 -13.408 1.00 91.62 115 ALA A O 1
ATOM 858 N N . ARG A 1 116 ? 12.016 0.742 -14.999 1.00 93.19 116 ARG A N 1
ATOM 859 C CA . ARG A 1 116 ? 13.142 0.792 -14.065 1.00 93.19 116 ARG A CA 1
ATOM 860 C C . ARG A 1 116 ? 13.059 1.980 -13.110 1.00 93.19 116 ARG A C 1
ATOM 862 O O . ARG A 1 116 ? 13.212 1.789 -11.908 1.00 93.19 116 ARG A O 1
ATOM 869 N N . ARG A 1 117 ? 12.811 3.188 -13.621 1.00 93.56 117 ARG A N 1
ATOM 870 C CA . ARG A 1 117 ? 12.738 4.403 -12.794 1.00 93.56 117 ARG A CA 1
ATOM 871 C C . ARG A 1 117 ? 11.599 4.346 -11.784 1.00 93.56 117 ARG A C 1
ATOM 873 O O . ARG A 1 117 ? 11.802 4.742 -10.641 1.00 93.56 117 ARG A O 1
ATOM 880 N N . LEU A 1 118 ? 10.430 3.851 -12.191 1.00 92.44 118 LEU A N 1
ATOM 881 C CA . LEU A 1 118 ? 9.306 3.656 -11.278 1.00 92.44 118 LEU A CA 1
ATOM 882 C C . LEU A 1 118 ? 9.655 2.628 -10.194 1.00 92.44 118 LEU A C 1
ATOM 884 O O . LEU A 1 118 ? 9.485 2.893 -9.007 1.00 92.44 118 LEU A O 1
ATOM 888 N N . THR A 1 119 ? 10.218 1.488 -10.598 1.00 94.50 119 THR A N 1
ATOM 889 C CA . THR A 1 119 ? 10.633 0.417 -9.681 1.00 94.50 119 THR A CA 1
ATOM 890 C C . THR A 1 119 ? 11.643 0.925 -8.646 1.00 94.50 119 THR A C 1
ATOM 892 O O . THR A 1 119 ? 11.457 0.721 -7.447 1.00 94.50 119 THR A O 1
ATOM 895 N N . GLU A 1 120 ? 12.686 1.638 -9.083 1.00 95.50 120 GLU A N 1
ATOM 896 C CA . GLU A 1 120 ? 13.694 2.237 -8.199 1.00 95.50 120 GLU A CA 1
ATOM 897 C C . GLU A 1 120 ? 13.076 3.276 -7.247 1.00 95.50 120 GLU A C 1
ATOM 899 O O . GLU A 1 120 ? 13.442 3.318 -6.073 1.00 95.50 120 GLU A O 1
ATOM 904 N N . ALA A 1 121 ? 12.105 4.069 -7.710 1.00 95.75 121 ALA A N 1
ATOM 905 C CA . ALA A 1 121 ? 11.408 5.050 -6.878 1.00 95.75 121 ALA A CA 1
ATOM 906 C C . ALA A 1 121 ? 10.543 4.397 -5.791 1.00 95.75 121 ALA A C 1
ATOM 908 O O . ALA A 1 121 ? 10.591 4.824 -4.635 1.00 95.75 121 ALA A O 1
ATOM 909 N N . ILE A 1 122 ? 9.799 3.338 -6.125 1.00 95.88 122 ILE A N 1
ATOM 910 C CA . ILE A 1 122 ? 9.010 2.558 -5.156 1.00 95.88 122 ILE A CA 1
ATOM 911 C C . ILE A 1 122 ? 9.936 1.948 -4.097 1.00 95.88 122 ILE A C 1
ATOM 913 O O . ILE A 1 122 ? 9.684 2.062 -2.898 1.00 95.88 122 ILE A O 1
ATOM 917 N N . ILE A 1 123 ? 11.051 1.344 -4.522 1.00 96.00 123 ILE A N 1
ATOM 918 C CA . ILE A 1 123 ? 12.037 0.760 -3.604 1.00 96.00 123 ILE A CA 1
ATOM 919 C C . ILE A 1 123 ? 12.632 1.840 -2.698 1.00 96.00 123 ILE A C 1
ATOM 921 O O . ILE A 1 123 ? 12.643 1.673 -1.478 1.00 96.00 123 ILE A O 1
ATOM 925 N N . GLY A 1 124 ? 13.106 2.945 -3.276 1.00 96.94 124 GLY A N 1
ATOM 926 C CA . GLY A 1 124 ? 13.773 4.016 -2.540 1.00 96.94 124 GLY A CA 1
ATOM 927 C C . GLY A 1 124 ? 12.855 4.692 -1.522 1.00 96.94 124 GLY A C 1
ATOM 928 O O . GLY A 1 124 ? 13.242 4.879 -0.370 1.00 96.94 124 GLY A O 1
ATOM 929 N N . THR A 1 125 ? 11.614 4.998 -1.907 1.00 96.94 125 THR A N 1
ATOM 930 C CA . THR A 1 125 ? 10.618 5.587 -0.995 1.00 96.94 125 THR A CA 1
ATOM 931 C C . THR A 1 125 ? 10.215 4.627 0.122 1.00 96.94 125 THR A C 1
ATOM 933 O O . THR A 1 125 ? 10.100 5.047 1.276 1.00 96.94 125 THR A O 1
ATOM 936 N N . ARG A 1 126 ? 10.072 3.328 -0.174 1.00 96.31 126 ARG A N 1
ATOM 937 C CA . ARG A 1 126 ? 9.802 2.315 0.853 1.00 96.31 126 ARG A CA 1
ATOM 938 C C . ARG A 1 126 ? 10.974 2.170 1.827 1.00 96.31 126 ARG A C 1
ATOM 940 O O . ARG A 1 126 ? 10.759 2.152 3.035 1.00 96.31 126 ARG A O 1
ATOM 947 N N . GLN A 1 127 ? 12.206 2.093 1.325 1.00 96.31 127 GLN A N 1
ATOM 948 C CA . GLN A 1 127 ? 13.416 2.003 2.155 1.00 96.31 127 GLN A CA 1
ATOM 949 C C . GLN A 1 127 ? 13.611 3.235 3.045 1.00 96.31 127 GLN A C 1
ATOM 951 O O . GLN A 1 127 ? 14.123 3.113 4.155 1.00 96.31 127 GLN A O 1
ATOM 956 N N . ALA A 1 128 ? 13.184 4.406 2.574 1.00 97.19 128 ALA A N 1
ATOM 957 C CA . ALA A 1 128 ? 13.241 5.647 3.333 1.00 97.19 128 ALA A CA 1
ATOM 958 C C . ALA A 1 128 ? 12.140 5.783 4.411 1.00 97.19 128 ALA A C 1
ATOM 960 O O . ALA A 1 128 ? 12.172 6.759 5.156 1.00 97.19 128 ALA A O 1
ATOM 961 N N . ASP A 1 129 ? 11.184 4.844 4.511 1.00 96.12 129 ASP A N 1
ATOM 962 C CA . ASP A 1 129 ? 10.036 4.890 5.445 1.00 96.12 129 ASP A CA 1
ATOM 963 C C . ASP A 1 129 ? 9.220 6.200 5.336 1.00 96.12 129 ASP A C 1
ATOM 965 O O . ASP A 1 129 ? 8.759 6.763 6.332 1.00 96.12 129 ASP A O 1
ATOM 969 N N . VAL A 1 130 ? 9.060 6.723 4.111 1.00 97.50 130 VAL A N 1
ATOM 970 C CA . VAL A 1 130 ? 8.329 7.985 3.845 1.00 97.50 130 VAL A CA 1
ATOM 971 C C . VAL A 1 130 ? 6.896 7.783 3.341 1.00 97.50 130 VAL A C 1
ATOM 973 O O . VAL A 1 130 ? 6.148 8.755 3.229 1.00 97.50 130 VAL A O 1
ATOM 976 N N . LEU A 1 131 ? 6.507 6.540 3.055 1.00 97.62 131 LEU A N 1
ATOM 977 C CA . LEU A 1 131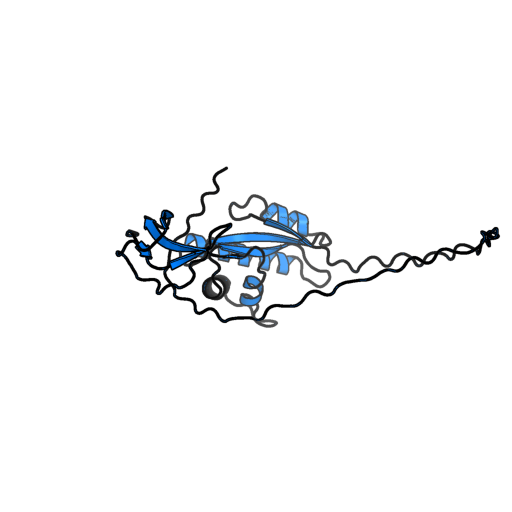 ? 5.176 6.171 2.564 1.00 97.62 131 LEU A CA 1
ATOM 978 C C . LEU A 1 131 ? 4.193 5.970 3.725 1.00 97.62 131 LEU A C 1
ATOM 980 O O . LEU A 1 131 ? 4.581 5.664 4.856 1.00 97.62 131 LEU A O 1
ATOM 984 N N . ARG A 1 132 ? 2.901 6.174 3.465 1.00 96.94 132 ARG A N 1
ATOM 985 C CA . ARG A 1 132 ? 1.827 5.928 4.436 1.00 96.94 132 ARG A CA 1
ATOM 986 C C . ARG A 1 132 ? 1.193 4.559 4.231 1.00 96.94 132 ARG A C 1
ATOM 988 O O . ARG A 1 132 ? 0.863 3.923 5.230 1.00 96.94 132 ARG A O 1
ATOM 995 N N . ALA A 1 133 ? 1.005 4.146 2.980 1.00 97.62 133 ALA A N 1
ATOM 996 C CA . ALA A 1 133 ? 0.580 2.804 2.607 1.00 97.62 133 ALA A CA 1
ATOM 997 C C . ALA A 1 133 ? 1.784 1.876 2.391 1.00 97.62 133 ALA A C 1
ATOM 999 O O . ALA A 1 133 ? 2.911 2.312 2.145 1.00 97.62 133 ALA A O 1
ATOM 1000 N N . ASP A 1 134 ? 1.529 0.572 2.440 1.00 96.94 134 ASP A N 1
ATOM 1001 C CA . ASP A 1 134 ? 2.468 -0.428 1.947 1.00 96.94 134 ASP A CA 1
ATOM 1002 C C . ASP A 1 134 ? 2.420 -0.489 0.420 1.00 96.94 134 ASP A C 1
ATOM 1004 O O . ASP A 1 134 ? 1.430 -0.939 -0.151 1.00 96.94 134 ASP A O 1
ATOM 1008 N N . HIS A 1 135 ? 3.509 -0.091 -0.233 1.00 97.31 135 HIS A N 1
ATOM 1009 C CA . HIS A 1 135 ? 3.669 -0.218 -1.681 1.00 97.31 135 HIS A CA 1
ATOM 1010 C C . HIS A 1 135 ? 4.393 -1.524 -2.054 1.00 97.31 135 HIS A C 1
ATOM 1012 O O . HIS A 1 135 ? 5.479 -1.829 -1.543 1.00 97.31 135 HIS A O 1
ATOM 1018 N N . LEU A 1 136 ? 3.758 -2.299 -2.932 1.00 97.12 136 LEU A N 1
ATOM 1019 C CA . LEU A 1 136 ? 4.172 -3.586 -3.499 1.00 97.12 136 LEU A CA 1
ATOM 1020 C C . LEU A 1 136 ? 4.061 -3.499 -5.031 1.00 97.12 136 LEU A C 1
ATOM 1022 O O . LEU A 1 136 ? 3.556 -2.517 -5.558 1.00 97.12 136 LEU A O 1
ATOM 1026 N N . MET A 1 137 ? 4.529 -4.506 -5.768 1.00 96.44 137 MET A N 1
ATOM 1027 C CA . MET A 1 137 ? 4.585 -4.456 -7.235 1.00 96.44 137 MET A CA 1
ATOM 1028 C C . MET A 1 137 ? 3.622 -5.446 -7.894 1.00 96.44 137 MET A C 1
ATOM 1030 O O . MET A 1 137 ? 3.577 -6.635 -7.547 1.00 96.44 137 MET A O 1
ATOM 1034 N N . HIS A 1 138 ? 2.908 -4.945 -8.902 1.00 97.25 138 HIS A N 1
ATOM 1035 C CA . HIS A 1 138 ? 2.146 -5.714 -9.880 1.00 97.25 138 HIS A CA 1
ATOM 1036 C C . HIS A 1 138 ? 2.824 -5.601 -11.253 1.00 97.25 138 HIS A C 1
ATOM 1038 O O . HIS A 1 138 ? 2.829 -4.539 -11.862 1.00 97.25 138 HIS A O 1
ATOM 1044 N N . LEU A 1 139 ? 3.384 -6.693 -11.779 1.00 96.12 139 LEU A N 1
ATOM 1045 C CA . LEU A 1 139 ? 3.966 -6.695 -13.126 1.00 96.12 139 LEU A CA 1
ATOM 1046 C C . LEU A 1 139 ? 2.868 -6.883 -14.183 1.00 96.12 139 LEU A C 1
ATOM 1048 O O . LEU A 1 139 ? 2.220 -7.932 -14.237 1.00 96.12 139 LEU A O 1
ATOM 1052 N N . ARG A 1 140 ? 2.664 -5.885 -15.047 1.00 94.88 140 ARG A N 1
ATOM 1053 C CA . ARG A 1 140 ? 1.766 -5.975 -16.208 1.00 94.88 140 ARG A CA 1
ATOM 1054 C C . ARG A 1 140 ? 2.574 -6.308 -17.451 1.00 94.88 140 ARG A C 1
ATOM 1056 O O . ARG A 1 140 ? 3.271 -5.450 -17.976 1.00 94.88 140 ARG A O 1
ATOM 1063 N N . CYS A 1 141 ? 2.450 -7.538 -17.923 1.00 94.88 141 CYS A N 1
ATOM 1064 C CA . CYS A 1 141 ? 3.231 -8.067 -19.033 1.00 94.88 141 CYS A CA 1
ATOM 1065 C C . CYS A 1 141 ? 2.435 -7.987 -20.337 1.00 94.88 141 CYS A C 1
ATOM 1067 O O . CYS A 1 141 ? 1.406 -8.651 -20.451 1.00 94.88 141 CYS A O 1
ATOM 1069 N N . GLU A 1 142 ? 2.897 -7.205 -21.311 1.00 92.69 142 GLU A N 1
ATOM 1070 C CA . GLU A 1 142 ? 2.333 -7.195 -22.665 1.00 92.69 142 GLU A CA 1
ATOM 1071 C C . GLU A 1 142 ? 2.865 -8.388 -23.469 1.00 92.69 142 GLU A C 1
ATOM 1073 O O . GLU A 1 142 ? 3.994 -8.374 -23.952 1.00 92.69 142 GLU A O 1
ATOM 1078 N N . ILE A 1 143 ? 2.055 -9.435 -23.636 1.00 91.25 143 ILE A N 1
ATOM 1079 C CA . ILE A 1 143 ? 2.518 -10.704 -24.225 1.00 91.25 143 ILE A CA 1
ATOM 1080 C C . ILE A 1 143 ? 2.876 -10.583 -25.707 1.00 91.25 143 ILE A C 1
ATOM 1082 O O . ILE A 1 143 ? 3.606 -11.421 -26.236 1.00 91.25 143 ILE A O 1
ATOM 1086 N N . SER A 1 144 ? 2.337 -9.570 -26.389 1.00 89.44 144 SER A N 1
ATOM 1087 C CA . SER A 1 144 ? 2.633 -9.314 -27.796 1.00 89.44 144 SER A CA 1
ATOM 1088 C C . SER A 1 144 ? 3.969 -8.602 -28.006 1.00 89.44 144 SER A C 1
ATOM 1090 O O . SER A 1 144 ? 4.490 -8.594 -29.124 1.00 89.44 144 SER A O 1
ATOM 1092 N N . ALA A 1 145 ? 4.541 -8.040 -26.938 1.00 91.75 145 ALA A N 1
ATOM 1093 C CA . ALA A 1 145 ? 5.781 -7.292 -26.988 1.00 91.75 145 ALA A CA 1
ATOM 1094 C C . ALA A 1 145 ? 6.997 -8.244 -26.960 1.00 91.75 145 ALA A C 1
ATOM 1096 O O . ALA A 1 145 ? 7.156 -9.015 -26.007 1.00 91.75 145 ALA A O 1
ATOM 1097 N N . PRO A 1 146 ? 7.891 -8.199 -27.969 1.00 91.06 146 PRO A N 1
ATOM 1098 C CA . PRO A 1 146 ? 9.050 -9.096 -28.044 1.00 91.06 146 PRO A CA 1
ATOM 1099 C C . PRO A 1 146 ? 10.025 -8.968 -26.865 1.00 91.06 146 PRO A C 1
ATOM 1101 O O . PRO A 1 146 ? 10.728 -9.920 -26.541 1.00 91.06 146 PRO A O 1
ATOM 1104 N N . ASP A 1 147 ? 10.067 -7.794 -26.234 1.00 92.25 147 ASP A N 1
ATOM 1105 C CA . ASP A 1 147 ? 10.927 -7.443 -25.101 1.00 92.25 147 ASP A CA 1
ATOM 1106 C C . ASP A 1 147 ? 10.289 -7.747 -23.733 1.00 92.25 147 ASP A C 1
ATOM 1108 O O . ASP A 1 147 ? 10.935 -7.576 -22.698 1.00 92.25 147 ASP A O 1
ATOM 1112 N N . CYS A 1 148 ? 9.035 -8.212 -23.692 1.00 94.06 148 CYS A N 1
ATOM 1113 C CA . CYS A 1 148 ? 8.321 -8.435 -22.436 1.00 94.06 148 CYS A CA 1
ATOM 1114 C C . CYS A 1 148 ? 8.988 -9.495 -21.554 1.00 94.06 148 CYS A C 1
ATOM 1116 O O . CYS A 1 148 ? 9.069 -9.308 -20.341 1.00 94.06 148 CYS A O 1
ATOM 1118 N N . LEU A 1 149 ? 9.441 -10.611 -22.135 1.00 94.19 149 LEU A N 1
ATOM 1119 C CA . LEU A 1 149 ? 10.024 -11.710 -21.360 1.00 94.19 149 LEU A CA 1
ATOM 1120 C C . LEU A 1 149 ? 11.339 -11.288 -20.693 1.00 94.19 149 LEU A C 1
ATOM 1122 O O . LEU A 1 149 ? 11.510 -11.497 -19.497 1.00 94.19 149 LEU A O 1
ATOM 1126 N N . GLU A 1 150 ? 12.220 -10.628 -21.446 1.00 93.75 150 GLU A N 1
ATOM 1127 C CA . GLU A 1 150 ? 13.492 -10.099 -20.934 1.00 93.75 150 GLU A CA 1
ATOM 1128 C C . GLU A 1 150 ? 13.262 -9.093 -19.793 1.00 93.75 150 GLU A C 1
ATOM 1130 O O . GLU A 1 150 ? 13.912 -9.142 -18.745 1.00 93.75 150 GLU A O 1
ATOM 1135 N N . GLN A 1 151 ? 12.287 -8.194 -19.962 1.00 93.88 151 GLN A N 1
ATOM 1136 C CA . GLN A 1 151 ? 11.922 -7.246 -18.913 1.00 93.88 151 GLN A CA 1
ATOM 1137 C C . GLN A 1 151 ? 11.322 -7.947 -17.690 1.00 93.88 151 GLN A C 1
ATOM 1139 O O . GLN A 1 151 ? 11.649 -7.589 -16.563 1.00 93.88 151 GLN A O 1
ATOM 1144 N N . PHE A 1 152 ? 10.476 -8.959 -17.884 1.00 95.31 152 PHE A N 1
ATOM 1145 C CA . PHE A 1 152 ? 9.881 -9.733 -16.795 1.00 95.31 152 PHE A CA 1
ATOM 1146 C C . PHE A 1 152 ? 10.933 -10.431 -15.938 1.00 95.31 152 PHE A C 1
ATOM 1148 O O . PHE A 1 152 ? 10.909 -10.294 -14.714 1.00 95.31 152 PHE A O 1
ATOM 1155 N N . GLU A 1 153 ? 11.893 -11.112 -16.560 1.00 95.12 153 GLU A N 1
ATOM 1156 C CA . GLU A 1 153 ? 12.979 -11.803 -15.854 1.00 95.12 153 GLU A CA 1
ATOM 1157 C C . GLU A 1 153 ? 13.823 -10.849 -14.995 1.00 95.12 153 GLU A C 1
ATOM 1159 O O . GLU A 1 153 ? 14.340 -11.247 -13.954 1.00 95.12 153 GLU A O 1
ATOM 1164 N N . SER A 1 154 ? 13.894 -9.566 -15.366 1.00 93.50 154 SER A N 1
ATOM 1165 C CA . SER A 1 154 ? 14.602 -8.542 -14.584 1.00 93.50 154 SER A CA 1
ATOM 1166 C C . SER A 1 154 ? 13.936 -8.219 -13.238 1.00 93.50 154 SER A C 1
ATOM 1168 O O . SER A 1 154 ? 14.592 -7.668 -12.352 1.00 93.50 154 SER A O 1
ATOM 1170 N N . TYR A 1 155 ? 12.648 -8.541 -13.069 1.00 94.44 155 TYR A N 1
ATOM 1171 C CA . TYR A 1 155 ? 11.863 -8.173 -11.885 1.00 94.44 155 TYR A CA 1
ATOM 1172 C C . TYR A 1 155 ? 11.173 -9.348 -11.189 1.00 94.44 155 TYR A C 1
ATOM 1174 O O . TYR A 1 155 ? 10.788 -9.195 -10.033 1.00 94.44 155 TYR A O 1
ATOM 1182 N N . ALA A 1 156 ? 11.005 -10.496 -11.851 1.00 93.88 156 ALA A N 1
ATOM 1183 C CA . ALA A 1 156 ? 10.177 -11.610 -11.379 1.00 93.88 156 ALA A CA 1
ATOM 1184 C C . ALA A 1 156 ? 10.507 -12.074 -9.948 1.00 93.88 156 ALA A C 1
ATOM 1186 O O . ALA A 1 156 ? 9.597 -12.326 -9.159 1.00 93.88 156 ALA A O 1
ATOM 1187 N N . ASP A 1 157 ? 11.794 -12.113 -9.598 1.00 94.94 157 ASP A N 1
ATOM 1188 C CA . ASP A 1 157 ? 12.273 -12.558 -8.283 1.00 94.94 157 ASP A CA 1
ATOM 1189 C C . ASP A 1 157 ? 12.373 -11.424 -7.247 1.00 94.94 157 ASP A C 1
ATOM 1191 O O . ASP A 1 157 ? 12.831 -11.627 -6.118 1.00 94.94 157 ASP A O 1
ATOM 1195 N N . HIS A 1 158 ? 11.970 -10.200 -7.601 1.00 95.62 158 HIS A N 1
ATOM 1196 C CA . HIS A 1 158 ? 12.077 -9.067 -6.695 1.00 95.62 158 HIS A CA 1
ATOM 1197 C C . HIS A 1 158 ? 11.106 -9.228 -5.507 1.00 95.62 158 HIS A C 1
ATOM 1199 O O . HIS A 1 158 ? 9.906 -9.431 -5.703 1.00 95.62 158 HIS A O 1
ATOM 1205 N N . PRO A 1 159 ? 11.555 -9.049 -4.248 1.00 95.56 159 PRO A N 1
ATOM 1206 C CA . PRO A 1 159 ? 10.759 -9.350 -3.055 1.00 95.56 159 PRO A CA 1
ATOM 1207 C C . PRO A 1 159 ? 9.540 -8.446 -2.847 1.00 95.56 159 PRO A C 1
ATOM 1209 O O . PRO A 1 159 ? 8.768 -8.689 -1.918 1.00 95.56 159 PRO A O 1
ATOM 1212 N N . LEU A 1 160 ? 9.348 -7.408 -3.667 1.00 96.00 160 LEU A N 1
ATOM 1213 C CA . LEU A 1 160 ? 8.136 -6.579 -3.670 1.00 96.00 160 LEU A CA 1
ATOM 1214 C C . LEU A 1 160 ? 7.079 -7.050 -4.679 1.00 96.00 160 LEU A C 1
ATOM 1216 O O . LEU A 1 160 ? 5.934 -6.626 -4.565 1.00 96.00 160 LEU A O 1
ATOM 1220 N N . VAL A 1 161 ? 7.412 -7.938 -5.619 1.00 96.81 161 VAL A N 1
ATOM 1221 C CA . VAL A 1 161 ? 6.449 -8.463 -6.597 1.00 96.81 161 VAL A CA 1
ATOM 1222 C C . VAL A 1 161 ? 5.461 -9.399 -5.905 1.00 96.81 161 VAL A C 1
ATOM 1224 O O . VAL A 1 161 ? 5.844 -10.302 -5.159 1.00 96.81 161 VAL A O 1
ATOM 1227 N N . ARG A 1 162 ? 4.163 -9.146 -6.099 1.00 97.12 162 ARG A N 1
ATOM 1228 C CA . ARG A 1 162 ? 3.062 -9.938 -5.512 1.00 97.12 162 ARG A CA 1
ATOM 1229 C C . ARG A 1 162 ? 2.029 -10.396 -6.525 1.00 97.12 162 ARG A C 1
ATOM 1231 O O . ARG A 1 162 ? 1.297 -11.340 -6.247 1.00 97.12 162 ARG A O 1
ATOM 1238 N N . LEU A 1 163 ? 1.965 -9.732 -7.673 1.00 97.06 163 LEU A N 1
ATOM 1239 C CA . LEU A 1 163 ? 0.994 -10.019 -8.713 1.00 97.06 163 LEU A CA 1
ATOM 1240 C C . LEU A 1 163 ? 1.647 -9.881 -10.084 1.00 97.06 163 LEU A C 1
ATOM 1242 O O . LEU A 1 163 ? 2.473 -8.997 -10.306 1.00 97.06 163 LEU A O 1
ATOM 1246 N N . VAL A 1 164 ? 1.235 -10.739 -11.009 1.00 96.44 164 VAL A N 1
ATOM 1247 C CA . VAL A 1 164 ? 1.579 -10.653 -12.426 1.00 96.44 164 VAL A CA 1
ATOM 1248 C C . VAL A 1 164 ? 0.278 -10.754 -13.210 1.00 96.44 164 VAL A C 1
ATOM 1250 O O . VAL A 1 164 ? -0.524 -11.652 -12.958 1.00 96.44 164 VAL A O 1
ATOM 1253 N N . SER A 1 165 ? 0.056 -9.843 -14.155 1.00 95.12 165 SER A N 1
ATOM 1254 C CA . SER A 1 165 ? -1.037 -9.955 -15.125 1.00 95.12 165 SER A CA 1
ATOM 1255 C C . SER A 1 165 ? -0.491 -9.995 -16.539 1.00 95.12 165 SER A C 1
ATOM 1257 O O . SER A 1 165 ? 0.464 -9.289 -16.860 1.00 95.12 165 SER A O 1
ATOM 1259 N N . LEU A 1 166 ? -1.159 -10.761 -17.391 1.00 94.06 166 LEU A N 1
ATOM 1260 C CA . LEU A 1 166 ? -0.876 -10.829 -18.817 1.00 94.06 166 LEU A CA 1
ATOM 1261 C C . LEU A 1 166 ? -1.868 -9.936 -19.560 1.00 94.06 166 LEU A C 1
ATOM 1263 O O . LEU A 1 166 ? -3.078 -10.061 -19.369 1.00 94.06 166 LEU A O 1
ATOM 1267 N N . MET A 1 167 ? -1.343 -9.044 -20.387 1.00 89.56 167 MET A N 1
ATOM 1268 C CA . MET A 1 167 ? -2.099 -8.174 -21.272 1.00 89.56 167 MET A CA 1
ATOM 1269 C C . MET A 1 167 ? -1.861 -8.604 -22.712 1.00 89.56 167 MET A C 1
ATOM 1271 O O . MET A 1 167 ? -0.739 -8.947 -23.074 1.00 89.56 167 MET A O 1
ATOM 1275 N N . ASP A 1 168 ? -2.928 -8.597 -23.503 1.00 87.38 168 ASP A N 1
ATOM 1276 C CA . ASP A 1 168 ? -2.878 -8.795 -24.945 1.00 87.38 168 ASP A CA 1
ATOM 1277 C C . ASP A 1 168 ? -3.595 -7.615 -25.596 1.00 87.38 168 ASP A C 1
ATOM 1279 O O . ASP A 1 168 ? -4.829 -7.534 -25.603 1.00 87.38 168 ASP A O 1
ATOM 1283 N N . HIS A 1 169 ? -2.805 -6.660 -26.081 1.00 83.81 169 HIS A N 1
ATOM 1284 C CA . HIS A 1 169 ? -3.302 -5.513 -26.831 1.00 83.81 169 HIS A CA 1
ATOM 1285 C C . HIS A 1 169 ? -3.236 -5.733 -28.350 1.00 83.81 169 HIS A C 1
ATOM 1287 O O . HIS A 1 169 ? -3.356 -4.773 -29.118 1.00 83.81 169 HIS A O 1
ATOM 1293 N N . THR A 1 170 ? -3.106 -6.983 -28.815 1.00 77.56 170 THR A N 1
ATOM 1294 C CA . THR A 1 170 ? -3.242 -7.272 -30.243 1.00 77.56 170 THR A CA 1
ATOM 1295 C C . THR A 1 170 ? -4.671 -6.982 -30.711 1.00 77.56 170 THR A C 1
ATOM 1297 O O . THR A 1 170 ? -5.646 -7.261 -30.003 1.00 77.56 170 THR A O 1
ATOM 1300 N N . PRO A 1 171 ? -4.846 -6.404 -31.915 1.00 74.50 171 PRO A N 1
ATOM 1301 C CA . PRO A 1 171 ? -6.169 -6.265 -32.496 1.00 74.50 171 PRO A CA 1
ATOM 1302 C C . PRO A 1 171 ? -6.832 -7.645 -32.531 1.00 74.50 171 PRO A C 1
ATOM 1304 O O . PRO A 1 171 ? -6.186 -8.597 -32.981 1.00 74.50 171 PRO A O 1
ATOM 1307 N N . PRO A 1 172 ? -8.103 -7.778 -32.108 1.00 67.19 172 PRO A N 1
ATOM 1308 C CA . PRO A 1 172 ? -8.774 -9.067 -32.120 1.00 67.19 172 PRO A CA 1
ATOM 1309 C C . PRO A 1 172 ? -8.643 -9.670 -33.515 1.00 67.19 172 PRO A C 1
ATOM 1311 O O . PRO A 1 172 ? -8.974 -9.012 -34.508 1.00 67.19 172 PRO A O 1
ATOM 1314 N N . HIS A 1 173 ? -8.130 -10.901 -33.594 1.00 61.28 173 HIS A N 1
ATOM 1315 C CA . HIS A 1 173 ? -7.971 -11.593 -34.864 1.00 61.28 173 HIS A CA 1
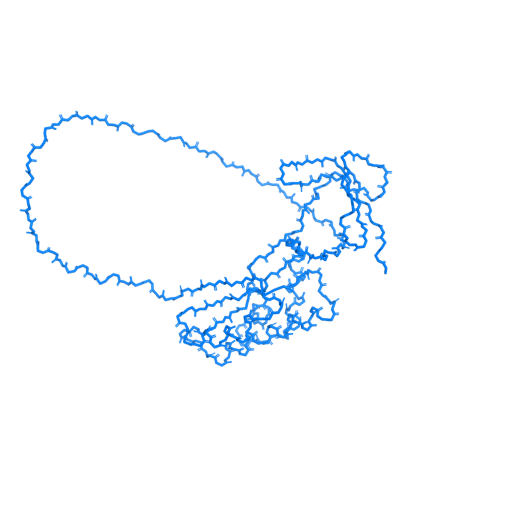ATOM 1316 C C . HIS A 1 173 ? -9.296 -11.523 -35.623 1.00 61.28 173 HIS A C 1
ATOM 1318 O O . HIS A 1 173 ? -10.311 -12.095 -35.210 1.00 61.28 173 HIS A O 1
ATOM 1324 N N . HIS A 1 174 ? -9.302 -10.810 -36.748 1.00 53.59 174 HIS A N 1
ATOM 1325 C CA . HIS A 1 174 ? -10.384 -10.924 -37.702 1.00 53.59 174 HIS A CA 1
ATOM 1326 C C . HIS A 1 174 ? -10.383 -12.390 -38.117 1.00 53.59 174 HIS A C 1
ATOM 1328 O O . HIS A 1 174 ? -9.441 -12.862 -38.753 1.00 53.59 174 HIS A O 1
ATOM 1334 N N . LYS A 1 175 ? -11.416 -13.141 -37.713 1.00 47.94 175 LYS A N 1
ATOM 1335 C CA . LYS A 1 175 ? -11.662 -14.463 -38.290 1.00 47.94 175 LYS A CA 1
ATOM 1336 C C . LYS A 1 175 ? -11.519 -14.286 -39.804 1.00 47.94 175 LYS A C 1
ATOM 1338 O O . LYS A 1 175 ? -12.202 -13.396 -40.330 1.00 47.94 175 LYS A O 1
ATOM 1343 N N . PRO A 1 176 ? -10.665 -15.054 -40.510 1.00 52.00 176 PRO A N 1
ATOM 1344 C CA . PRO A 1 176 ? -10.680 -15.014 -41.961 1.00 52.00 176 PRO A CA 1
ATOM 1345 C C . PRO A 1 176 ? -12.135 -15.200 -42.372 1.00 52.00 176 PRO A C 1
ATOM 1347 O O . PRO A 1 176 ? -12.814 -16.101 -41.862 1.00 52.00 176 PRO A O 1
ATOM 1350 N N . ARG A 1 177 ? -12.640 -14.256 -43.178 1.00 50.12 177 ARG A N 1
ATOM 1351 C CA . ARG A 1 177 ? -14.008 -14.263 -43.700 1.00 50.12 177 ARG A CA 1
ATOM 1352 C C . ARG A 1 177 ? -14.277 -15.698 -44.116 1.00 50.12 177 ARG A C 1
ATOM 1354 O O . ARG A 1 177 ? -13.544 -16.190 -44.973 1.00 50.12 177 ARG A O 1
ATOM 1361 N N . ARG A 1 178 ? -15.222 -16.380 -43.444 1.00 51.84 178 ARG A N 1
ATOM 1362 C CA . ARG A 1 178 ? -15.574 -17.769 -43.770 1.00 51.84 178 ARG A CA 1
ATOM 1363 C C . ARG A 1 178 ? -15.628 -17.833 -45.289 1.00 51.84 178 ARG A C 1
ATOM 1365 O O . ARG A 1 178 ? -16.405 -17.085 -45.888 1.00 51.84 178 ARG A O 1
ATOM 1372 N N . THR A 1 179 ? -14.767 -18.645 -45.899 1.00 54.34 179 THR A N 1
ATOM 1373 C CA . THR A 1 179 ? -14.964 -19.021 -47.292 1.00 54.34 179 THR A CA 1
ATOM 1374 C C . THR A 1 179 ? -16.422 -19.458 -47.383 1.00 54.34 179 THR A C 1
ATOM 1376 O O . THR A 1 179 ? -16.865 -20.215 -46.510 1.00 54.34 179 THR A O 1
ATOM 1379 N N . PRO A 1 180 ? -17.220 -18.900 -48.310 1.00 49.75 180 PRO A N 1
ATOM 1380 C CA . PRO A 1 180 ? -18.602 -19.313 -48.421 1.00 49.75 180 PRO A CA 1
ATOM 1381 C C . PRO A 1 180 ? -18.582 -20.821 -48.647 1.00 49.75 180 PRO A C 1
ATOM 1383 O O . PRO A 1 180 ? -18.018 -21.302 -49.630 1.00 49.75 180 PRO A O 1
ATOM 1386 N N . VAL A 1 181 ? -19.116 -21.563 -47.678 1.00 55.09 181 VAL A N 1
ATOM 1387 C CA . VAL A 1 181 ? -19.427 -22.974 -47.872 1.00 55.09 181 VAL A CA 1
ATOM 1388 C C . VAL A 1 181 ? -20.411 -22.977 -49.040 1.00 55.09 181 VAL A C 1
ATOM 1390 O O . VAL A 1 181 ? -21.394 -22.232 -48.963 1.00 55.09 181 VAL A O 1
ATOM 1393 N N . PRO A 1 182 ? -20.144 -23.703 -50.141 1.00 51.53 182 PRO A N 1
ATOM 1394 C CA . PRO A 1 182 ? -21.114 -23.828 -51.216 1.00 51.53 182 PRO A CA 1
ATOM 1395 C C . PRO A 1 182 ? -22.429 -24.279 -50.599 1.00 51.53 182 PRO A C 1
ATOM 1397 O O . PRO A 1 182 ? -22.417 -25.168 -49.746 1.00 51.53 182 PRO A O 1
ATOM 1400 N N . ASP A 1 183 ? -23.520 -23.631 -50.993 1.00 49.59 183 ASP A N 1
ATOM 1401 C CA . ASP A 1 183 ? -24.872 -23.915 -50.526 1.00 49.59 183 ASP A CA 1
ATOM 1402 C C . ASP A 1 183 ? -25.217 -25.387 -50.788 1.00 49.59 183 ASP A C 1
ATOM 1404 O O . ASP A 1 183 ? -25.692 -25.769 -51.857 1.00 49.59 183 ASP A O 1
ATOM 1408 N N . GLN A 1 184 ? -24.900 -26.246 -49.823 1.00 51.78 184 GLN A N 1
ATOM 1409 C CA . GLN A 1 184 ? -25.430 -27.591 -49.761 1.00 51.78 184 GLN A CA 1
ATOM 1410 C C . GLN A 1 184 ? -26.790 -27.464 -49.098 1.00 51.78 184 GLN A C 1
ATOM 1412 O O . GLN A 1 184 ? -26.939 -27.606 -47.884 1.00 51.78 184 GLN A O 1
ATOM 1417 N N . THR A 1 185 ? -27.778 -27.161 -49.931 1.00 40.97 185 THR A N 1
ATOM 1418 C CA . THR A 1 185 ? -29.192 -27.342 -49.628 1.00 40.97 185 THR A CA 1
ATOM 1419 C C . THR A 1 185 ? -29.425 -28.813 -49.289 1.00 40.97 185 THR A C 1
ATOM 1421 O O . THR A 1 185 ? -29.690 -29.654 -50.144 1.00 40.97 185 THR A O 1
ATOM 1424 N N . LEU A 1 186 ? -29.295 -29.148 -48.008 1.00 47.97 186 LEU A N 1
ATOM 1425 C CA . LEU A 1 186 ? -29.836 -30.381 -47.456 1.00 47.97 186 LEU A CA 1
ATOM 1426 C C . LEU A 1 186 ? -31.363 -30.219 -47.387 1.00 47.97 186 LEU A C 1
ATOM 1428 O O . LEU A 1 186 ? -31.835 -29.244 -46.797 1.00 47.97 186 LEU A O 1
ATOM 1432 N N . PRO A 1 187 ? -32.160 -31.123 -47.981 1.00 36.38 187 PRO A N 1
ATOM 1433 C CA . PRO A 1 187 ? -33.609 -31.017 -47.910 1.00 36.38 187 PRO A CA 1
ATOM 1434 C C . PRO A 1 187 ? -34.084 -31.243 -46.468 1.00 36.38 187 PRO A C 1
ATOM 1436 O O . PRO A 1 187 ? -33.874 -32.305 -45.883 1.00 36.38 187 PRO A O 1
ATOM 1439 N N . CYS A 1 188 ? -34.747 -30.236 -45.893 1.00 33.75 188 CYS A N 1
ATOM 1440 C CA . CYS A 1 188 ? -35.473 -30.370 -44.634 1.00 33.75 188 CYS A CA 1
ATOM 1441 C C . CYS A 1 188 ? -36.619 -31.375 -44.806 1.00 33.75 188 CYS A C 1
ATOM 1443 O O . CYS A 1 188 ? -37.565 -31.128 -45.554 1.00 33.75 188 CYS A O 1
ATOM 1445 N N . HIS A 1 189 ? -36.565 -32.490 -44.078 1.00 41.03 189 HIS A N 1
ATOM 1446 C CA . HIS A 1 189 ? -37.739 -33.333 -43.876 1.00 41.03 189 HIS A CA 1
ATOM 1447 C C . HIS A 1 189 ? -38.753 -32.611 -42.967 1.00 41.03 189 HIS A C 1
ATOM 1449 O O . HIS A 1 189 ? -38.350 -31.980 -41.986 1.00 41.03 189 HIS A O 1
ATOM 1455 N N . PRO A 1 190 ? -40.063 -32.691 -43.258 1.00 36.62 190 PRO A N 1
ATOM 1456 C CA . PRO A 1 190 ? -41.078 -31.987 -42.488 1.00 36.62 190 PRO A CA 1
ATOM 1457 C C . PRO A 1 190 ? -41.323 -32.694 -41.149 1.00 36.62 190 PRO A C 1
ATOM 1459 O O . PRO A 1 190 ? -41.817 -33.820 -41.117 1.00 36.62 190 PRO A O 1
ATOM 1462 N N . PHE A 1 191 ? -41.013 -32.020 -40.040 1.00 34.53 191 PHE A N 1
ATOM 1463 C CA . PHE A 1 191 ? -41.521 -32.381 -38.715 1.00 34.53 191 PHE A CA 1
ATOM 1464 C C . PHE A 1 191 ? -42.770 -31.544 -38.399 1.00 34.53 191 PHE A C 1
ATOM 1466 O O . PHE A 1 191 ? -42.794 -30.331 -38.605 1.00 34.53 191 PHE A O 1
ATOM 1473 N N . ALA A 1 192 ? -43.823 -32.231 -37.955 1.00 38.44 192 ALA A N 1
ATOM 1474 C CA . ALA A 1 192 ? -45.167 -31.713 -37.694 1.00 38.44 192 ALA A CA 1
ATOM 1475 C C . ALA A 1 192 ? -45.237 -30.748 -36.481 1.00 38.44 192 ALA A C 1
ATOM 1477 O O . ALA A 1 192 ? -44.333 -30.757 -35.644 1.00 38.44 192 ALA A O 1
ATOM 1478 N N . PRO A 1 193 ? -46.296 -29.915 -36.364 1.00 46.88 193 PRO A N 1
ATOM 1479 C CA . PRO A 1 193 ? -46.304 -28.753 -35.481 1.00 46.88 193 PRO A CA 1
ATOM 1480 C C . PRO A 1 193 ? -46.926 -29.016 -34.097 1.00 46.88 193 PRO A C 1
ATOM 1482 O O . PRO A 1 193 ? -47.741 -29.920 -33.928 1.00 46.88 193 PRO A O 1
ATOM 1485 N N . ASN A 1 194 ? -46.605 -28.096 -33.176 1.00 37.38 194 ASN A N 1
ATOM 1486 C CA . ASN A 1 194 ? -47.308 -27.705 -31.940 1.00 37.38 194 ASN A CA 1
ATOM 1487 C C . ASN A 1 194 ? -46.701 -28.145 -30.600 1.00 37.38 194 ASN A C 1
ATOM 1489 O O . ASN A 1 194 ? -47.098 -29.149 -30.014 1.00 37.38 194 ASN A O 1
ATOM 1493 N N . THR A 1 195 ? -45.896 -27.258 -30.004 1.00 32.53 195 THR A N 1
ATOM 1494 C CA . THR A 1 195 ? -46.020 -26.916 -28.571 1.00 32.53 195 THR A CA 1
ATOM 1495 C C . THR A 1 195 ? -45.460 -25.503 -28.319 1.00 32.53 195 THR A C 1
ATOM 1497 O O . THR A 1 195 ? -44.320 -25.248 -28.705 1.00 32.53 195 THR A O 1
ATOM 1500 N N . PRO A 1 196 ? -46.204 -24.561 -27.707 1.00 35.84 196 PRO A N 1
ATOM 1501 C CA . PRO A 1 196 ? -45.657 -23.263 -27.323 1.00 35.84 196 PRO A CA 1
ATOM 1502 C C . PRO A 1 196 ? -45.019 -23.344 -25.928 1.00 35.84 196 PRO A C 1
ATOM 1504 O O . PRO A 1 196 ? -45.630 -23.856 -24.992 1.00 35.84 196 PRO A O 1
ATOM 1507 N N . VAL A 1 197 ? -43.808 -22.804 -25.771 1.00 35.12 197 VAL A N 1
ATOM 1508 C CA . VAL A 1 197 ? -43.169 -22.605 -24.460 1.00 35.12 197 VAL A CA 1
ATOM 1509 C C . VAL A 1 197 ? -43.165 -21.109 -24.152 1.00 35.12 197 VAL A C 1
ATOM 1511 O O . VAL A 1 197 ? -42.595 -20.313 -24.896 1.00 35.12 197 VAL A O 1
ATOM 1514 N N . HIS A 1 198 ? -43.832 -20.727 -23.063 1.00 31.20 198 HIS A N 1
ATOM 1515 C CA . HIS A 1 198 ? -43.830 -19.373 -22.513 1.00 31.20 198 HIS A CA 1
ATOM 1516 C C . HIS A 1 198 ? -42.577 -19.170 -21.647 1.00 31.20 198 HIS A C 1
ATOM 1518 O O . HIS A 1 198 ? -42.354 -19.933 -20.711 1.00 31.20 198 HIS A O 1
ATOM 1524 N N . CYS A 1 199 ? -41.801 -18.114 -21.910 1.00 28.31 199 CYS A N 1
ATOM 1525 C CA . CYS A 1 199 ? -40.746 -17.634 -21.012 1.00 28.31 199 CYS A CA 1
ATOM 1526 C C . CYS A 1 199 ? -41.179 -16.315 -20.361 1.00 28.31 199 CYS A C 1
ATOM 1528 O O . CYS A 1 199 ? -41.540 -15.365 -21.054 1.00 28.31 199 CYS A O 1
ATOM 1530 N N . SER A 1 200 ? -41.107 -16.249 -19.034 1.00 31.66 200 SER A N 1
ATOM 1531 C CA . SER A 1 200 ? -41.345 -15.049 -18.225 1.00 31.66 200 SER A CA 1
ATOM 1532 C C . SER A 1 200 ? -40.089 -14.710 -17.416 1.00 31.66 200 SER A C 1
ATOM 1534 O O . SER A 1 200 ? -39.541 -15.577 -16.738 1.00 31.66 200 SER A O 1
ATOM 1536 N N . HIS A 1 201 ? -39.640 -13.453 -17.476 1.00 32.12 201 HIS A N 1
ATOM 1537 C CA . HIS A 1 201 ? -38.528 -12.910 -16.684 1.00 32.12 201 HIS A CA 1
ATOM 1538 C C . HIS A 1 201 ? -39.044 -11.997 -15.560 1.00 32.12 201 HIS A C 1
ATOM 1540 O O . HIS A 1 201 ? -39.897 -11.153 -15.839 1.00 32.12 201 HIS A O 1
ATOM 1546 N N . PRO A 1 202 ? -38.492 -12.067 -14.333 1.00 31.75 202 PRO A N 1
ATOM 1547 C CA . PRO A 1 202 ? -38.667 -11.023 -13.330 1.00 31.75 202 PRO A CA 1
ATOM 1548 C C . PRO A 1 202 ? -37.453 -10.075 -13.266 1.00 31.75 202 PRO A C 1
ATOM 1550 O O . PRO A 1 202 ? -36.299 -10.495 -13.334 1.00 31.75 202 PRO A O 1
ATOM 1553 N N . SER A 1 203 ? -37.733 -8.777 -13.130 1.00 35.22 203 SER A N 1
ATOM 1554 C CA . SER A 1 203 ? -36.762 -7.682 -12.983 1.00 35.22 203 SER A CA 1
ATOM 1555 C C . SER A 1 203 ? -36.411 -7.427 -11.507 1.00 35.22 203 SER A C 1
ATOM 1557 O O . SER A 1 203 ? -37.288 -7.511 -10.650 1.00 35.22 203 SER A O 1
ATOM 1559 N N . ALA A 1 204 ? -35.159 -7.055 -11.208 1.00 32.12 204 ALA A N 1
ATOM 1560 C CA . ALA A 1 204 ? -34.683 -6.705 -9.858 1.00 32.12 204 ALA A CA 1
ATOM 1561 C C . ALA A 1 204 ? -34.432 -5.182 -9.692 1.00 32.12 204 ALA A C 1
ATOM 1563 O O . ALA A 1 204 ? -34.043 -4.532 -10.669 1.00 32.12 204 ALA A O 1
ATOM 1564 N N . PRO A 1 205 ? -34.616 -4.589 -8.489 1.00 35.12 205 PRO A N 1
ATOM 1565 C CA . PRO A 1 205 ? -34.429 -3.153 -8.250 1.00 35.12 205 PRO A CA 1
ATOM 1566 C C . PRO A 1 205 ? -33.020 -2.787 -7.729 1.00 35.12 205 PRO A C 1
ATOM 1568 O O . PRO A 1 205 ? -32.345 -3.590 -7.091 1.00 35.12 205 PRO A O 1
ATOM 1571 N N . ARG A 1 206 ? -32.590 -1.539 -7.987 1.00 35.78 206 ARG A N 1
ATOM 1572 C CA . ARG A 1 206 ? -31.289 -0.950 -7.584 1.00 35.78 206 ARG A CA 1
ATOM 1573 C C . ARG A 1 206 ? -31.358 -0.229 -6.222 1.00 35.78 206 ARG A C 1
ATOM 1575 O O . ARG A 1 206 ? -32.365 0.441 -5.985 1.00 35.78 206 ARG A O 1
ATOM 1582 N N . PRO A 1 207 ? -30.289 -0.219 -5.395 1.00 31.41 207 PRO A N 1
ATOM 1583 C CA . PRO A 1 207 ? -30.206 0.642 -4.213 1.00 31.41 207 PRO A CA 1
ATOM 1584 C C . PRO A 1 207 ? -29.439 1.959 -4.468 1.00 31.41 207 PRO A C 1
ATOM 1586 O O . PRO A 1 207 ? -28.636 2.068 -5.395 1.00 31.41 207 PRO A O 1
ATOM 1589 N N . ARG A 1 208 ? -29.741 2.973 -3.640 1.00 32.53 208 ARG A N 1
ATOM 1590 C CA . ARG A 1 208 ? -29.197 4.348 -3.654 1.00 32.53 208 ARG A CA 1
ATOM 1591 C C . ARG A 1 208 ? -27.994 4.503 -2.709 1.00 32.53 208 ARG A C 1
ATOM 1593 O O . ARG A 1 208 ? -27.890 3.786 -1.723 1.00 32.53 208 ARG A O 1
ATOM 1600 N N . SER A 1 209 ? -27.139 5.480 -3.017 1.00 30.06 209 SER A N 1
ATOM 1601 C CA . SER A 1 209 ? -25.872 5.826 -2.355 1.00 30.06 209 SER A CA 1
ATOM 1602 C C . SER A 1 209 ? -26.022 6.693 -1.096 1.00 30.06 209 SER A C 1
ATOM 1604 O O . SER A 1 209 ? -26.833 7.621 -1.092 1.00 30.06 209 SER A O 1
ATOM 1606 N N . SER A 1 210 ? -25.152 6.491 -0.101 1.00 31.41 210 SER A N 1
ATOM 1607 C CA . SER A 1 210 ? -24.910 7.419 1.017 1.00 31.41 210 SER A CA 1
ATOM 1608 C C . SER A 1 210 ? -23.411 7.700 1.189 1.00 31.41 210 SER A C 1
ATOM 1610 O O . SER A 1 210 ? -22.585 6.809 1.008 1.00 31.41 210 SER A O 1
ATOM 1612 N N . HIS A 1 211 ? -23.087 8.958 1.498 1.00 29.59 211 HIS A N 1
ATOM 1613 C CA . HIS A 1 211 ? -21.739 9.520 1.611 1.00 29.59 211 HIS A CA 1
ATOM 1614 C C . HIS A 1 211 ? -20.992 9.051 2.871 1.00 29.59 211 HIS A C 1
ATOM 1616 O O . HIS A 1 211 ? -21.573 9.043 3.953 1.00 29.59 211 HIS A O 1
ATOM 1622 N N . LEU A 1 212 ? -19.701 8.725 2.719 1.00 29.03 212 LEU A N 1
ATOM 1623 C CA . LEU A 1 212 ? -18.746 8.486 3.807 1.00 29.03 212 LEU A CA 1
ATOM 1624 C C . LEU A 1 212 ? -17.897 9.739 4.064 1.00 29.03 212 LEU A C 1
ATOM 1626 O O . LEU A 1 212 ? -17.394 10.357 3.124 1.00 29.03 212 LEU A O 1
ATOM 1630 N N . THR A 1 213 ? -17.694 10.067 5.337 1.00 30.52 213 THR A N 1
ATOM 1631 C CA . THR A 1 213 ? -16.659 10.987 5.830 1.00 30.52 213 THR A CA 1
ATOM 1632 C C . THR A 1 213 ? -15.549 10.169 6.488 1.00 30.52 213 THR A C 1
ATOM 1634 O O . THR A 1 213 ? -15.837 9.202 7.180 1.00 30.52 213 THR A O 1
ATOM 1637 N N . ASN A 1 214 ? -14.286 10.523 6.235 1.00 29.95 214 ASN A N 1
ATOM 1638 C CA . ASN A 1 214 ? -13.114 9.735 6.630 1.00 29.95 214 ASN A CA 1
ATOM 1639 C C . ASN A 1 214 ? -12.324 10.486 7.723 1.00 29.95 214 ASN A C 1
ATOM 1641 O O . ASN A 1 214 ? -11.815 11.579 7.453 1.00 29.95 214 ASN A O 1
ATOM 1645 N N . SER A 1 215 ? -12.221 9.928 8.934 1.00 30.98 215 SER A N 1
ATOM 1646 C CA . SER A 1 215 ? -11.322 10.407 9.995 1.00 30.98 215 SER A CA 1
ATOM 1647 C C . SER A 1 215 ? -10.011 9.606 9.945 1.00 30.98 215 SER A C 1
ATOM 1649 O O . SER A 1 215 ? -9.999 8.398 9.725 1.00 30.98 215 SER A O 1
ATOM 1651 N N . LYS A 1 216 ? -8.867 10.298 10.033 1.00 30.22 216 LYS A N 1
ATOM 1652 C CA . LYS A 1 216 ? -7.532 9.704 9.852 1.00 30.22 216 LYS A CA 1
ATOM 1653 C C . LYS A 1 216 ? -6.882 9.402 11.200 1.00 30.22 216 LYS A C 1
ATOM 1655 O O . LYS A 1 216 ? -6.363 10.319 11.832 1.00 30.22 216 LYS A O 1
ATOM 1660 N N . THR A 1 217 ? -6.762 8.124 11.542 1.00 30.81 217 THR A N 1
ATOM 1661 C CA . THR A 1 217 ? -5.821 7.624 12.558 1.00 30.81 217 THR A CA 1
ATOM 1662 C C . THR A 1 217 ? -4.802 6.707 11.880 1.00 30.81 217 THR A C 1
ATOM 1664 O O . THR A 1 217 ? -5.142 5.778 11.155 1.00 30.81 217 THR A O 1
ATOM 1667 N N . LYS A 1 218 ? -3.513 7.034 12.037 1.00 34.41 218 LYS A N 1
ATOM 1668 C CA . LYS A 1 218 ? -2.390 6.357 11.374 1.00 34.41 218 LYS A CA 1
ATOM 1669 C C . LYS A 1 218 ? -2.029 5.088 12.149 1.00 34.41 218 LYS A C 1
ATOM 1671 O O . LYS A 1 218 ? -1.313 5.171 13.144 1.00 34.41 218 LYS A O 1
ATOM 1676 N N . THR A 1 219 ? -2.472 3.927 11.679 1.00 35.62 219 THR A N 1
ATOM 1677 C CA . THR A 1 219 ? -2.079 2.615 12.215 1.00 35.62 219 THR A CA 1
ATOM 1678 C C . THR A 1 219 ? -1.243 1.846 11.191 1.00 35.62 219 THR A C 1
ATOM 1680 O O . THR A 1 219 ? -1.624 1.674 10.038 1.00 35.62 219 THR A O 1
ATOM 1683 N N . ARG A 1 220 ? -0.024 1.470 11.607 1.00 40.53 220 ARG A N 1
ATOM 1684 C CA . ARG A 1 220 ? 0.971 0.744 10.801 1.00 40.53 220 ARG A CA 1
ATOM 1685 C C . ARG A 1 220 ? 0.545 -0.717 10.658 1.00 40.53 220 ARG A C 1
ATOM 1687 O O . ARG A 1 220 ? 0.742 -1.480 11.593 1.00 40.53 220 ARG A O 1
ATOM 1694 N N . SER A 1 221 ? 0.019 -1.112 9.504 1.00 33.91 221 SER A N 1
ATOM 1695 C CA . SER A 1 221 ? -0.222 -2.527 9.206 1.00 33.91 221 SER A CA 1
ATOM 1696 C C . SER A 1 221 ? 1.088 -3.174 8.760 1.00 33.91 221 SER A C 1
ATOM 1698 O O . SER A 1 221 ? 1.552 -2.920 7.658 1.00 33.91 221 SER A O 1
ATOM 1700 N N . THR A 1 222 ? 1.719 -3.986 9.609 1.00 28.84 222 THR A N 1
ATOM 1701 C CA . THR A 1 222 ? 2.803 -4.866 9.145 1.00 28.84 222 THR A CA 1
ATOM 1702 C C . THR A 1 222 ? 2.156 -6.165 8.683 1.00 28.84 222 THR A C 1
ATOM 1704 O O . THR A 1 222 ? 1.773 -6.996 9.505 1.00 28.84 222 THR A O 1
ATOM 1707 N N . THR A 1 223 ? 1.990 -6.340 7.372 1.00 32.25 223 THR A N 1
ATOM 1708 C CA . THR A 1 223 ? 1.421 -7.576 6.820 1.00 32.25 223 THR A CA 1
ATOM 1709 C C . THR A 1 223 ? 2.460 -8.697 6.883 1.00 32.25 223 THR A C 1
ATOM 1711 O O . THR A 1 223 ? 3.329 -8.803 6.019 1.00 32.25 223 THR A O 1
ATOM 1714 N N . HIS A 1 224 ? 2.362 -9.566 7.890 1.00 25.28 224 HIS A N 1
ATOM 1715 C CA . HIS A 1 224 ? 2.929 -10.910 7.814 1.00 25.28 224 HIS A CA 1
ATOM 1716 C C . HIS A 1 224 ? 1.872 -11.840 7.214 1.00 25.28 224 HIS A C 1
ATOM 1718 O O . HIS A 1 224 ? 0.871 -12.147 7.859 1.00 25.28 224 HIS A O 1
ATOM 1724 N N . LEU A 1 225 ? 2.089 -12.279 5.967 1.00 25.48 225 LEU A N 1
ATOM 1725 C CA . LEU A 1 225 ? 1.373 -13.431 5.423 1.00 25.48 225 LEU A CA 1
ATOM 1726 C C . LEU A 1 225 ? 1.722 -14.645 6.291 1.00 25.48 225 LEU A C 1
ATOM 1728 O O . LEU A 1 225 ? 2.843 -15.150 6.239 1.00 25.48 225 LEU A O 1
ATOM 1732 N N . LEU A 1 226 ? 0.766 -15.089 7.103 1.00 23.34 226 LEU A N 1
ATOM 1733 C CA . LEU A 1 226 ? 0.787 -16.424 7.682 1.00 23.34 226 LEU A CA 1
ATOM 1734 C C . LEU A 1 226 ? 0.504 -17.411 6.541 1.00 23.34 226 LEU A C 1
ATOM 1736 O O . LEU A 1 226 ? -0.592 -17.408 5.978 1.00 23.34 226 LEU A O 1
ATOM 1740 N N . HIS A 1 227 ? 1.531 -18.179 6.174 1.00 29.67 227 HIS A N 1
ATOM 1741 C CA . HIS A 1 227 ? 1.400 -19.432 5.431 1.00 29.67 227 HIS A CA 1
ATOM 1742 C C . HIS A 1 227 ? 0.945 -20.554 6.364 1.00 29.67 227 HIS A C 1
ATOM 1744 O O . HIS A 1 227 ? 1.379 -20.547 7.540 1.00 29.67 227 HIS A O 1
#